Protein AF-A0A197JWT9-F1 (afdb_monomer_lite)

Structure (mmCIF, N/CA/C/O backbone):
data_AF-A0A197JWT9-F1
#
_entry.id   AF-A0A197JWT9-F1
#
loop_
_atom_site.group_PDB
_atom_site.id
_atom_site.type_symbol
_atom_site.label_atom_id
_atom_site.label_alt_id
_atom_site.label_comp_id
_atom_site.label_asym_id
_atom_site.label_entity_id
_atom_site.label_seq_id
_atom_site.pdbx_PDB_ins_code
_atom_site.Cartn_x
_atom_site.Cartn_y
_atom_site.Cartn_z
_atom_site.occupancy
_atom_site.B_iso_or_equiv
_atom_site.auth_seq_id
_atom_site.auth_comp_id
_atom_site.auth_asym_id
_atom_site.auth_atom_id
_atom_site.pdbx_PDB_model_num
ATOM 1 N N . MET A 1 1 ? 26.693 13.931 -24.383 1.00 35.28 1 MET A N 1
ATOM 2 C CA . MET A 1 1 ? 26.874 14.893 -23.278 1.00 35.28 1 MET A CA 1
ATOM 3 C C . MET A 1 1 ? 26.528 14.165 -21.995 1.00 35.28 1 MET A C 1
ATOM 5 O O . MET A 1 1 ? 25.352 13.999 -21.709 1.00 35.28 1 MET A O 1
ATOM 9 N N . GLN A 1 2 ? 27.536 13.617 -21.317 1.00 29.80 2 GLN A N 1
ATOM 10 C CA . GLN A 1 2 ? 27.401 13.097 -19.956 1.00 29.80 2 GLN A CA 1
ATOM 11 C C . GLN A 1 2 ? 27.517 14.303 -19.029 1.00 29.80 2 GLN A C 1
ATOM 13 O O . GLN A 1 2 ? 28.505 15.029 -19.095 1.00 29.80 2 GLN A O 1
ATOM 18 N N . GLN A 1 3 ? 26.463 14.574 -18.270 1.00 35.25 3 GLN A N 1
ATOM 19 C CA . GLN A 1 3 ? 26.465 15.614 -17.254 1.00 35.25 3 GLN A CA 1
ATOM 20 C C . GLN A 1 3 ? 26.766 14.901 -15.935 1.00 35.25 3 GLN A C 1
ATOM 22 O O . GLN A 1 3 ? 25.920 14.171 -15.421 1.00 35.25 3 GLN A O 1
ATOM 27 N N . GLU A 1 4 ? 28.007 15.020 -15.465 1.00 34.41 4 GLU A N 1
ATOM 28 C CA . GLU A 1 4 ? 28.396 14.594 -14.122 1.00 34.41 4 GLU A CA 1
ATOM 29 C C . GLU A 1 4 ? 27.650 15.475 -13.118 1.00 34.41 4 GLU A C 1
ATOM 31 O O . GLU A 1 4 ? 27.788 16.698 -13.117 1.00 34.41 4 GLU A O 1
ATOM 36 N N . TYR A 1 5 ? 26.796 14.850 -12.312 1.00 36.16 5 TYR A N 1
ATOM 37 C CA . TYR A 1 5 ? 26.178 15.500 -11.168 1.00 36.16 5 TYR A CA 1
ATOM 38 C C . TYR A 1 5 ? 27.140 15.385 -9.989 1.00 36.16 5 TYR A C 1
ATOM 40 O O . TYR A 1 5 ? 27.270 14.317 -9.392 1.00 36.16 5 TYR A O 1
ATOM 48 N N . ASP A 1 6 ? 27.798 16.496 -9.668 1.00 37.72 6 ASP A N 1
ATOM 49 C CA . ASP A 1 6 ? 28.487 16.688 -8.395 1.00 37.72 6 ASP A CA 1
ATOM 50 C C . ASP A 1 6 ? 27.436 16.669 -7.276 1.00 37.72 6 ASP A C 1
ATOM 52 O O . ASP A 1 6 ? 26.589 17.562 -7.169 1.00 37.72 6 ASP A O 1
ATOM 56 N N . VAL A 1 7 ? 27.437 15.604 -6.472 1.00 47.28 7 VAL A N 1
ATOM 57 C CA . VAL A 1 7 ? 26.584 15.506 -5.285 1.00 47.28 7 VAL A CA 1
ATOM 58 C C . VAL A 1 7 ? 27.309 16.216 -4.153 1.00 47.28 7 VAL A C 1
ATOM 60 O O . VAL A 1 7 ? 28.179 15.653 -3.494 1.00 47.28 7 VAL A O 1
ATOM 63 N N . ASP A 1 8 ? 26.944 17.478 -3.963 1.00 49.94 8 ASP A N 1
ATOM 64 C CA . ASP A 1 8 ? 27.454 18.343 -2.908 1.00 49.94 8 ASP A CA 1
ATOM 65 C C . ASP A 1 8 ? 27.223 17.684 -1.531 1.00 49.94 8 ASP A C 1
ATOM 67 O O . ASP A 1 8 ? 26.088 17.490 -1.084 1.00 49.94 8 ASP A O 1
ATOM 71 N N . ALA A 1 9 ? 28.310 17.295 -0.857 1.00 51.47 9 ALA A N 1
ATOM 72 C CA . ALA A 1 9 ? 28.316 16.639 0.455 1.00 51.47 9 ALA A CA 1
ATOM 73 C C . ALA A 1 9 ? 28.081 17.650 1.600 1.00 51.47 9 ALA A C 1
ATOM 75 O O . ALA A 1 9 ? 28.793 17.674 2.607 1.00 51.47 9 ALA A O 1
ATOM 76 N N . GLY A 1 10 ? 27.086 18.522 1.434 1.00 45.09 10 GLY A N 1
ATOM 77 C CA . GLY A 1 10 ? 26.724 19.578 2.371 1.00 45.09 10 GLY A CA 1
ATOM 78 C C . GLY A 1 10 ? 25.627 19.136 3.336 1.00 45.09 10 GLY A C 1
ATOM 79 O O . GLY A 1 10 ? 24.470 19.015 2.954 1.00 45.09 10 GLY A O 1
ATOM 80 N N . SER A 1 11 ? 26.003 18.927 4.601 1.00 42.09 11 SER A N 1
ATOM 81 C CA . SER A 1 11 ? 25.130 18.720 5.770 1.00 42.09 11 SER A CA 1
ATOM 82 C C . SER A 1 11 ? 24.010 17.686 5.591 1.00 42.09 11 SER A C 1
ATOM 84 O O . SER A 1 11 ? 22.900 18.006 5.171 1.00 42.09 11 SER A O 1
ATOM 86 N N . ALA A 1 12 ? 24.265 16.449 6.022 1.00 40.69 12 ALA A N 1
ATOM 87 C CA . ALA A 1 12 ? 23.212 15.470 6.264 1.00 40.69 12 ALA A CA 1
ATOM 88 C C . ALA A 1 12 ? 22.315 15.943 7.425 1.00 40.69 12 ALA A C 1
ATOM 90 O O . ALA A 1 12 ? 22.471 15.540 8.579 1.00 40.69 12 ALA A O 1
ATOM 91 N N . THR A 1 13 ? 21.360 16.818 7.125 1.00 42.62 13 THR A N 1
ATOM 92 C CA . THR A 1 13 ? 20.124 16.925 7.888 1.00 42.62 13 THR A CA 1
ATOM 93 C C . THR A 1 13 ? 19.501 15.538 7.810 1.00 42.62 13 THR A C 1
ATOM 95 O O . THR A 1 13 ? 19.107 15.099 6.732 1.00 42.62 13 THR A O 1
ATOM 98 N N . TYR A 1 14 ? 19.478 14.807 8.925 1.00 38.97 14 TYR A N 1
ATOM 99 C CA . TYR A 1 14 ? 18.791 13.521 9.040 1.00 38.97 14 TYR A CA 1
ATOM 100 C C . TYR A 1 14 ? 17.275 13.739 8.890 1.00 38.97 14 TYR A C 1
ATOM 102 O O . TYR A 1 14 ? 16.517 13.701 9.854 1.00 38.97 14 TYR A O 1
ATOM 110 N N . GLY A 1 15 ? 16.833 14.020 7.668 1.00 40.44 15 GLY A N 1
ATOM 111 C CA . GLY A 1 15 ? 15.458 13.876 7.233 1.00 40.44 15 GLY A CA 1
ATOM 112 C C . GLY A 1 15 ? 15.283 12.455 6.721 1.00 40.44 15 GLY A C 1
ATOM 113 O O . GLY A 1 15 ? 16.135 11.944 5.992 1.00 40.44 15 GLY A O 1
ATOM 114 N N . ARG A 1 16 ? 14.188 11.789 7.097 1.00 46.31 16 ARG A N 1
ATOM 115 C CA . ARG A 1 16 ? 13.770 10.585 6.373 1.00 46.31 16 ARG A CA 1
ATOM 116 C C . ARG A 1 16 ? 13.574 11.001 4.915 1.00 46.31 16 ARG A C 1
ATOM 118 O O . ARG A 1 16 ? 12.695 11.814 4.642 1.00 46.31 16 ARG A O 1
ATOM 125 N N . LYS A 1 17 ? 14.378 10.470 3.994 1.00 53.81 17 LYS A N 1
ATOM 126 C CA . LYS A 1 17 ? 14.085 10.554 2.562 1.00 53.81 17 LYS A CA 1
ATOM 127 C C . LYS A 1 17 ? 12.929 9.588 2.294 1.00 53.81 17 LYS A C 1
ATOM 129 O O . LYS A 1 17 ? 13.148 8.437 1.950 1.00 53.81 17 LYS A O 1
ATOM 134 N N . LEU A 1 18 ? 11.718 10.029 2.631 1.00 53.91 18 LEU A N 1
ATOM 135 C CA . LEU A 1 18 ? 10.483 9.361 2.248 1.00 53.91 18 LEU A CA 1
ATOM 136 C C . LEU A 1 18 ? 10.147 9.834 0.845 1.00 53.91 18 LEU A C 1
ATOM 138 O O . LEU A 1 18 ? 10.063 11.031 0.579 1.00 53.91 18 LEU A O 1
ATOM 142 N N . ASP A 1 19 ? 10.004 8.867 -0.035 1.00 58.84 19 ASP A N 1
ATOM 143 C CA . ASP A 1 19 ? 9.893 9.055 -1.470 1.00 58.84 19 ASP A CA 1
ATOM 144 C C . ASP A 1 19 ? 8.428 9.233 -1.893 1.00 58.84 19 ASP A C 1
ATOM 146 O O . ASP A 1 19 ? 8.101 10.118 -2.685 1.00 58.84 19 ASP A O 1
ATOM 150 N N . LEU A 1 20 ? 7.519 8.468 -1.284 1.00 54.38 20 LEU A N 1
ATOM 151 C CA . LEU A 1 20 ? 6.083 8.713 -1.318 1.00 54.38 20 LEU A CA 1
ATOM 152 C C . LEU A 1 20 ? 5.495 8.481 0.076 1.00 54.38 20 LEU A C 1
ATOM 154 O O . LEU A 1 20 ? 5.608 7.390 0.638 1.00 54.38 20 LEU A O 1
ATOM 158 N N . GLN A 1 21 ? 4.829 9.503 0.607 1.00 64.25 21 GLN A N 1
ATOM 159 C CA . GLN A 1 21 ? 4.096 9.420 1.862 1.00 64.25 21 GLN A CA 1
ATOM 160 C C . GLN A 1 21 ? 2.631 9.764 1.597 1.00 64.25 21 GLN A C 1
ATOM 162 O O . GLN A 1 21 ? 2.321 10.893 1.215 1.00 64.25 21 GLN A O 1
ATOM 167 N N . CYS A 1 22 ? 1.724 8.807 1.797 1.00 58.41 22 CYS A N 1
ATOM 168 C CA . CYS A 1 22 ? 0.296 9.121 1.837 1.00 58.41 22 CYS A CA 1
ATOM 169 C C . CYS A 1 22 ? -0.089 9.396 3.282 1.00 58.41 22 CYS A C 1
ATOM 171 O O . CYS A 1 22 ? 0.195 8.578 4.160 1.00 58.41 22 CYS A O 1
ATOM 173 N N . ARG A 1 23 ? -0.731 10.540 3.514 1.00 65.44 23 ARG A N 1
ATOM 174 C CA . ARG A 1 23 ? -1.292 10.891 4.814 1.00 65.44 23 ARG A CA 1
ATOM 175 C C . ARG A 1 23 ? -2.795 11.108 4.704 1.00 65.44 23 ARG A C 1
ATOM 177 O O . ARG A 1 23 ? -3.239 11.713 3.729 1.00 65.44 23 ARG A O 1
ATOM 184 N N . ALA A 1 24 ? -3.539 10.633 5.693 1.00 60.19 24 ALA A N 1
ATOM 185 C CA . ALA A 1 24 ? -4.900 11.071 5.972 1.00 60.19 24 ALA A CA 1
ATOM 186 C C . ALA A 1 24 ? -4.843 11.954 7.217 1.00 60.19 24 ALA A C 1
ATOM 188 O O . ALA A 1 24 ? -4.557 11.456 8.300 1.00 60.19 24 ALA A O 1
ATOM 189 N N . GLU A 1 25 ? -5.018 13.263 7.033 1.00 70.75 25 GLU A N 1
ATOM 190 C CA . GLU A 1 25 ? -4.811 14.272 8.079 1.00 70.75 25 GLU A CA 1
ATOM 191 C C . GLU A 1 25 ? -3.434 14.136 8.765 1.00 70.75 25 GLU A C 1
ATOM 193 O O . GLU A 1 25 ? -2.404 14.445 8.154 1.00 70.75 25 GLU A O 1
ATOM 198 N N . GLU A 1 26 ? -3.398 13.657 10.011 1.00 67.81 26 GLU A N 1
ATOM 199 C CA . GLU A 1 26 ? -2.176 13.438 10.795 1.00 67.81 26 GLU A CA 1
ATOM 200 C C . GLU A 1 26 ? -1.606 12.010 10.668 1.00 67.81 26 GLU A C 1
ATOM 202 O O . GLU A 1 26 ? -0.481 11.751 11.104 1.00 67.81 26 GLU A O 1
ATOM 207 N N . HIS A 1 27 ? -2.328 11.094 10.016 1.00 61.72 27 HIS A N 1
ATOM 208 C CA . HIS A 1 27 ? -1.998 9.669 9.960 1.00 61.72 27 HIS A CA 1
ATOM 209 C C . HIS A 1 27 ? -1.199 9.308 8.720 1.00 61.72 27 HIS A C 1
ATOM 211 O O . HIS A 1 27 ? -1.630 9.542 7.595 1.00 61.72 27 HIS A O 1
ATOM 217 N N . GLU A 1 28 ? -0.040 8.681 8.904 1.00 63.75 28 GLU A N 1
ATOM 218 C CA . GLU A 1 28 ? 0.728 8.090 7.807 1.00 63.75 28 GLU A CA 1
ATOM 219 C C . GLU A 1 28 ? 0.113 6.741 7.410 1.00 63.75 28 GLU A C 1
ATOM 221 O O . GLU A 1 28 ? 0.022 5.835 8.234 1.00 63.75 28 GLU A O 1
ATOM 226 N N . LEU A 1 29 ? -0.315 6.619 6.149 1.00 66.06 29 LEU A N 1
ATOM 227 C CA . LEU A 1 29 ? -1.005 5.437 5.610 1.00 66.06 29 LEU A CA 1
ATOM 228 C C . LEU A 1 29 ? -0.167 4.638 4.613 1.00 66.06 29 LEU A C 1
ATOM 230 O O . LEU A 1 29 ? -0.512 3.513 4.261 1.00 66.06 29 LEU A O 1
ATOM 234 N N . ASN A 1 30 ? 0.903 5.234 4.099 1.00 71.56 30 ASN A N 1
ATOM 235 C CA . ASN A 1 30 ? 1.755 4.606 3.107 1.00 71.56 30 ASN A CA 1
ATOM 236 C C . ASN A 1 30 ? 3.171 5.143 3.229 1.00 71.56 30 ASN A C 1
ATOM 238 O O . ASN A 1 30 ? 3.376 6.356 3.299 1.00 71.56 30 ASN A O 1
ATOM 242 N N . ASN A 1 31 ? 4.116 4.217 3.164 1.00 71.19 31 ASN A N 1
ATOM 243 C CA . ASN A 1 31 ? 5.516 4.492 2.947 1.00 71.19 31 ASN A CA 1
ATOM 244 C C . ASN A 1 31 ? 5.955 3.722 1.694 1.00 71.19 31 ASN A C 1
ATOM 246 O O . ASN A 1 31 ? 6.099 2.496 1.741 1.00 71.19 31 ASN A O 1
ATOM 250 N N . SER A 1 32 ? 6.131 4.436 0.579 1.00 69.75 32 SER A N 1
ATOM 251 C CA . SER A 1 32 ? 6.799 3.888 -0.603 1.00 69.75 32 SER A CA 1
ATOM 252 C C . SER A 1 32 ? 8.187 4.511 -0.727 1.00 69.75 32 SER A C 1
ATOM 254 O O . SER A 1 32 ? 8.333 5.733 -0.671 1.00 69.75 32 SER A O 1
ATOM 256 N N . GLU A 1 33 ? 9.199 3.665 -0.909 1.00 68.94 33 GLU A N 1
ATOM 257 C CA . GLU A 1 33 ? 10.594 4.067 -1.114 1.00 68.94 33 GLU A CA 1
ATOM 258 C C . GLU A 1 33 ? 11.004 3.762 -2.565 1.00 68.94 33 GLU A C 1
ATOM 260 O O . GLU A 1 33 ? 10.723 2.666 -3.054 1.00 68.94 33 GLU A O 1
ATOM 265 N N . PHE A 1 34 ? 11.626 4.720 -3.260 1.00 73.31 34 PHE A N 1
ATOM 266 C CA . PHE A 1 34 ? 12.155 4.583 -4.618 1.00 73.31 34 PHE A CA 1
ATOM 267 C C . PHE A 1 34 ? 13.634 4.205 -4.546 1.00 73.31 34 PHE A C 1
ATOM 269 O O . PHE A 1 34 ? 14.480 4.950 -4.050 1.00 73.31 34 PHE A O 1
ATOM 276 N N . LYS A 1 35 ? 13.975 3.048 -5.108 1.00 72.50 35 LYS A N 1
ATOM 277 C CA . LYS A 1 35 ? 15.368 2.592 -5.175 1.00 72.50 35 LYS A CA 1
ATOM 278 C C . LYS A 1 35 ? 15.992 2.931 -6.523 1.00 72.50 35 LYS A C 1
ATOM 280 O O . LYS A 1 35 ? 15.325 2.889 -7.558 1.00 72.50 35 LYS A O 1
ATOM 285 N N . VAL A 1 36 ? 17.283 3.263 -6.484 1.00 76.69 36 VAL A N 1
ATOM 286 C CA . VAL A 1 36 ? 18.109 3.466 -7.680 1.00 76.69 36 VAL A CA 1
ATOM 287 C C . VAL A 1 36 ? 18.258 2.131 -8.408 1.00 76.69 36 VAL A C 1
ATOM 289 O O . VAL A 1 36 ? 18.386 1.083 -7.769 1.00 76.69 36 VAL A O 1
ATOM 292 N N . ASP A 1 37 ? 18.253 2.171 -9.738 1.00 75.12 37 ASP A N 1
ATOM 293 C CA . ASP A 1 37 ? 18.516 0.989 -10.554 1.00 75.12 37 ASP A CA 1
ATOM 294 C C . ASP A 1 37 ? 19.887 0.380 -10.214 1.00 75.12 37 ASP A C 1
ATOM 296 O O . ASP A 1 37 ? 20.888 1.086 -10.096 1.00 75.12 37 ASP A O 1
ATOM 300 N N . GLY A 1 38 ? 19.927 -0.947 -10.056 1.00 78.44 38 GLY A N 1
ATOM 301 C CA . GLY A 1 38 ? 21.155 -1.689 -9.746 1.00 78.44 38 GLY A CA 1
ATOM 302 C C . GLY A 1 38 ? 21.466 -1.873 -8.255 1.00 78.44 38 GLY A C 1
ATOM 303 O O . GLY A 1 38 ? 22.568 -2.309 -7.928 1.00 78.44 38 GLY A O 1
ATOM 304 N N . ALA A 1 39 ? 20.528 -1.574 -7.348 1.00 81.81 39 ALA A N 1
ATOM 305 C CA . ALA A 1 39 ? 20.667 -1.929 -5.932 1.00 81.81 39 ALA A CA 1
ATOM 306 C C . ALA A 1 39 ? 20.930 -3.438 -5.752 1.00 81.81 39 ALA A C 1
ATOM 308 O O . ALA A 1 39 ? 20.324 -4.270 -6.432 1.00 81.81 39 ALA A O 1
ATOM 309 N N . SER A 1 40 ? 21.817 -3.798 -4.820 1.00 85.62 40 SER A N 1
ATOM 310 C CA . SER A 1 40 ? 22.124 -5.207 -4.558 1.00 85.62 40 SER A CA 1
ATOM 311 C C . SER A 1 40 ? 20.934 -5.928 -3.918 1.00 85.62 40 SER A C 1
ATOM 313 O O . SER A 1 40 ? 20.137 -5.320 -3.200 1.00 85.62 40 SER A O 1
ATOM 315 N N . GLU A 1 41 ? 20.828 -7.246 -4.112 1.00 85.19 41 GLU A N 1
ATOM 316 C CA . GLU A 1 41 ? 19.756 -8.054 -3.504 1.00 85.19 41 GLU A CA 1
ATOM 317 C C . GLU A 1 41 ? 19.700 -7.889 -1.979 1.00 85.19 41 GLU A C 1
ATOM 319 O O . GLU A 1 41 ? 18.623 -7.773 -1.397 1.00 85.19 41 GLU A O 1
ATOM 324 N N . GLN A 1 42 ? 20.862 -7.768 -1.330 1.00 87.94 42 GLN A N 1
ATOM 325 C CA . GLN A 1 42 ? 20.951 -7.520 0.107 1.00 87.94 42 GLN A CA 1
ATOM 326 C C . GLN A 1 42 ? 20.358 -6.156 0.501 1.00 87.94 42 GLN A C 1
ATOM 328 O O . GLN A 1 42 ? 19.662 -6.053 1.511 1.00 87.94 42 GLN A O 1
ATOM 333 N N . GLN A 1 43 ? 20.602 -5.101 -0.285 1.00 84.25 43 GLN A N 1
ATOM 334 C CA . GLN A 1 43 ? 19.999 -3.784 -0.049 1.00 84.25 43 GLN A CA 1
ATOM 335 C C . GLN A 1 43 ? 18.480 -3.832 -0.238 1.00 84.25 43 GLN A C 1
ATOM 337 O O . GLN A 1 43 ? 17.734 -3.282 0.579 1.00 84.25 43 GLN A O 1
ATOM 342 N N . VAL A 1 44 ? 18.023 -4.532 -1.280 1.00 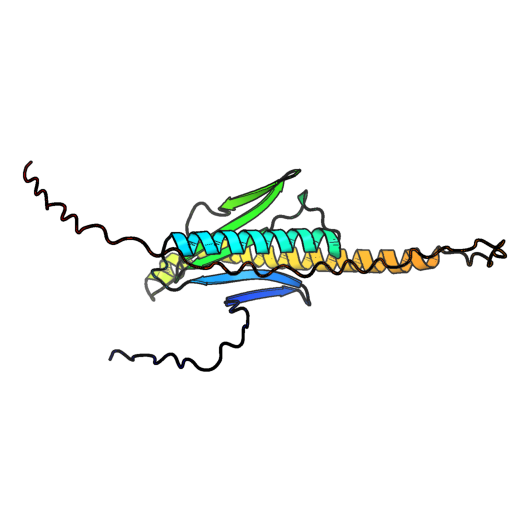81.69 44 VAL A N 1
ATOM 343 C CA . VAL A 1 44 ? 16.602 -4.761 -1.551 1.00 81.69 44 VAL A CA 1
ATOM 344 C C . VAL A 1 44 ? 15.938 -5.488 -0.381 1.00 81.69 44 VAL A C 1
ATOM 346 O O . VAL A 1 44 ? 14.901 -5.028 0.100 1.00 81.69 44 VAL A O 1
ATOM 349 N N . GLU A 1 45 ? 16.555 -6.552 0.134 1.00 84.69 45 GLU A N 1
ATOM 350 C CA . GLU A 1 45 ? 16.037 -7.336 1.256 1.00 84.69 45 GLU A CA 1
ATOM 351 C C . GLU A 1 45 ? 15.999 -6.535 2.566 1.00 84.69 45 GLU A C 1
ATOM 353 O O . GLU A 1 45 ? 14.987 -6.535 3.275 1.00 84.69 45 GLU A O 1
ATOM 358 N N . VAL A 1 46 ? 17.076 -5.810 2.894 1.00 85.44 46 VAL A N 1
ATOM 359 C CA . VAL A 1 46 ? 17.120 -4.932 4.076 1.00 85.44 46 VAL A CA 1
ATOM 360 C C . VAL A 1 46 ? 15.981 -3.922 4.026 1.00 85.44 46 VAL A C 1
ATOM 362 O O . VAL A 1 46 ? 15.320 -3.679 5.041 1.00 85.44 46 VAL A O 1
ATOM 365 N N . GLN A 1 47 ? 15.734 -3.350 2.851 1.00 80.88 47 GLN A N 1
ATOM 366 C CA . GLN A 1 47 ? 14.680 -2.370 2.673 1.00 80.88 47 GLN A CA 1
ATOM 367 C C . GLN A 1 47 ? 13.287 -2.998 2.737 1.00 80.88 47 GLN A C 1
ATOM 369 O O . GLN A 1 47 ? 12.416 -2.464 3.417 1.00 80.88 47 GLN A O 1
ATOM 374 N N . TYR A 1 48 ? 13.090 -4.172 2.140 1.00 83.44 48 TYR A N 1
ATOM 375 C CA . TYR A 1 48 ? 11.846 -4.926 2.281 1.00 83.44 48 TYR A CA 1
ATOM 376 C C . TYR A 1 48 ? 11.508 -5.173 3.761 1.00 83.44 48 TYR A C 1
ATOM 378 O O . TYR A 1 48 ? 10.413 -4.849 4.220 1.00 83.44 48 TYR A O 1
ATOM 386 N N . ARG A 1 49 ? 12.484 -5.618 4.567 1.00 86.50 49 ARG A N 1
ATOM 387 C CA . ARG A 1 49 ? 12.309 -5.804 6.020 1.00 86.50 49 ARG A CA 1
ATOM 388 C C . ARG A 1 49 ? 12.030 -4.499 6.773 1.00 86.50 49 ARG A C 1
ATOM 390 O O . ARG A 1 49 ? 11.409 -4.529 7.836 1.00 86.50 49 ARG A O 1
ATOM 397 N N . LYS A 1 50 ? 12.518 -3.349 6.298 1.00 85.25 50 LYS A N 1
ATOM 398 C CA . LYS A 1 50 ? 12.147 -2.041 6.870 1.00 85.25 50 LYS A CA 1
ATOM 399 C C . LYS A 1 50 ? 10.698 -1.703 6.536 1.00 85.25 50 LYS A C 1
ATOM 401 O O . LYS A 1 50 ? 9.952 -1.396 7.460 1.00 85.25 50 LYS A O 1
ATOM 406 N N . ASN A 1 51 ? 10.293 -1.839 5.275 1.00 83.31 51 ASN A N 1
ATOM 407 C CA . ASN A 1 51 ? 8.923 -1.571 4.844 1.00 83.31 51 ASN A CA 1
ATOM 408 C C . ASN A 1 51 ? 7.932 -2.460 5.605 1.00 83.31 51 ASN A C 1
ATOM 410 O O . ASN A 1 51 ? 6.922 -1.962 6.091 1.00 83.31 51 ASN A O 1
ATOM 414 N N . LEU A 1 52 ? 8.245 -3.745 5.809 1.00 86.31 52 LEU A N 1
ATOM 415 C CA . LEU A 1 52 ? 7.423 -4.628 6.642 1.00 86.31 52 LEU A CA 1
ATOM 416 C C . LEU A 1 52 ? 7.259 -4.106 8.070 1.00 86.31 52 LEU A C 1
ATOM 418 O O . LEU A 1 52 ? 6.139 -4.029 8.562 1.00 86.31 52 LEU A O 1
ATOM 422 N N . ARG A 1 53 ? 8.354 -3.702 8.724 1.00 89.12 53 ARG A N 1
ATOM 423 C CA . ARG A 1 53 ? 8.303 -3.164 10.093 1.00 89.12 53 ARG A CA 1
ATOM 424 C C . ARG A 1 53 ? 7.496 -1.872 10.184 1.00 89.12 53 ARG A C 1
ATOM 426 O O . ARG A 1 53 ? 6.763 -1.691 11.150 1.00 89.12 53 ARG A O 1
ATOM 433 N N . VAL A 1 54 ? 7.613 -0.989 9.193 1.00 87.00 54 VAL A N 1
ATOM 434 C CA . VAL A 1 54 ? 6.828 0.254 9.141 1.00 87.00 54 VAL A CA 1
ATOM 435 C C . VAL A 1 54 ? 5.344 -0.059 8.958 1.00 87.00 54 VAL A C 1
ATOM 437 O O . VAL A 1 54 ? 4.531 0.439 9.726 1.00 87.00 54 VAL A O 1
ATOM 440 N N . ASN A 1 55 ? 4.989 -0.935 8.015 1.00 87.69 55 ASN A N 1
ATOM 441 C CA . ASN A 1 55 ? 3.596 -1.336 7.799 1.00 87.69 55 ASN A CA 1
ATOM 442 C C . ASN A 1 55 ? 2.992 -2.033 9.027 1.00 87.69 55 ASN A C 1
ATOM 444 O O . ASN A 1 55 ? 1.860 -1.742 9.399 1.00 87.69 55 ASN A O 1
ATOM 448 N N . GLN A 1 56 ? 3.761 -2.881 9.718 1.00 90.69 56 GLN A N 1
ATOM 449 C CA . GLN A 1 56 ? 3.345 -3.472 10.995 1.00 90.69 56 GLN A CA 1
ATOM 450 C C . GLN A 1 56 ? 3.094 -2.400 12.061 1.00 90.69 56 GLN A C 1
ATOM 452 O O . GLN A 1 56 ? 2.077 -2.448 12.748 1.00 90.69 56 GLN A O 1
ATOM 457 N N . ALA A 1 57 ? 3.988 -1.414 12.182 1.00 89.94 57 ALA A N 1
ATOM 458 C CA . ALA A 1 57 ? 3.810 -0.307 13.117 1.00 89.94 57 ALA A CA 1
ATOM 459 C C . ALA A 1 57 ? 2.564 0.534 12.788 1.00 89.94 57 ALA A C 1
ATOM 461 O O . ALA A 1 57 ? 1.846 0.914 13.708 1.00 89.94 57 ALA A O 1
ATOM 462 N N . MET A 1 58 ? 2.264 0.763 11.503 1.00 88.12 58 MET A N 1
ATOM 463 C CA . MET A 1 58 ? 1.028 1.432 11.077 1.00 88.12 58 MET A CA 1
ATOM 464 C C . MET A 1 58 ? -0.214 0.621 11.470 1.00 88.12 58 MET A C 1
ATOM 466 O O . MET A 1 58 ? -1.139 1.179 12.050 1.00 88.12 58 MET A O 1
ATOM 470 N N . MET A 1 59 ? -0.227 -0.700 11.248 1.00 91.50 59 MET A N 1
ATOM 471 C CA . MET A 1 59 ? -1.349 -1.550 11.676 1.00 91.50 59 MET A CA 1
ATOM 472 C C . MET A 1 59 ? -1.579 -1.500 13.190 1.00 91.50 59 MET A C 1
ATOM 474 O O . MET A 1 59 ? -2.717 -1.389 13.644 1.00 91.50 59 MET A O 1
ATOM 478 N N . LEU A 1 60 ? -0.502 -1.568 13.978 1.00 92.62 60 LEU A N 1
ATOM 479 C CA . LEU A 1 60 ? -0.582 -1.471 15.436 1.00 92.62 60 LEU A CA 1
ATOM 480 C C . LEU A 1 60 ? -1.079 -0.095 15.885 1.00 92.62 60 LEU A C 1
ATOM 482 O O . LEU A 1 60 ? -1.926 -0.024 16.768 1.00 92.62 60 LEU A O 1
ATOM 486 N N . TYR A 1 61 ? -0.625 0.978 15.239 1.00 90.00 61 TYR A N 1
ATOM 487 C CA . TYR A 1 61 ? -1.113 2.328 15.502 1.00 90.00 61 TYR A CA 1
ATOM 488 C C . TYR A 1 61 ? -2.622 2.449 15.239 1.00 90.00 61 TYR A C 1
ATOM 490 O O . TYR A 1 61 ? -3.357 2.913 16.108 1.00 90.00 61 TYR A O 1
ATOM 498 N N . LEU A 1 62 ? -3.102 1.967 14.087 1.00 89.56 62 LEU A N 1
ATOM 499 C CA . LEU A 1 62 ? -4.529 1.986 13.745 1.00 89.56 62 LEU A CA 1
ATOM 500 C C . LEU A 1 62 ? -5.368 1.169 14.737 1.00 89.56 62 LEU A C 1
ATOM 502 O O . LEU A 1 62 ? -6.485 1.548 15.082 1.00 89.56 62 LEU A O 1
ATOM 506 N N . LYS A 1 63 ? -4.821 0.073 15.263 1.00 92.69 63 LYS A N 1
ATOM 507 C CA . LYS A 1 63 ? -5.472 -0.674 16.339 1.00 92.69 63 LYS A CA 1
ATOM 508 C C . LYS A 1 63 ? -5.532 0.122 17.640 1.00 92.69 63 LYS A C 1
ATOM 510 O O . LYS A 1 63 ? -6.588 0.219 18.253 1.00 92.69 63 LYS A O 1
ATOM 515 N N . GLU A 1 64 ? -4.393 0.634 18.092 1.00 91.50 64 GLU A N 1
ATOM 516 C CA . GLU A 1 64 ? -4.245 1.210 19.430 1.00 91.50 64 GLU A CA 1
ATOM 517 C C . GLU A 1 64 ? -4.868 2.600 19.557 1.00 91.50 64 GLU A C 1
ATOM 519 O O . GLU A 1 64 ? -5.442 2.906 20.599 1.00 91.50 64 GLU A O 1
ATOM 524 N N . GLN A 1 65 ? -4.750 3.432 18.522 1.00 88.31 65 GLN A N 1
ATOM 525 C CA . GLN A 1 65 ? -5.205 4.823 18.552 1.00 88.31 65 GLN A CA 1
ATOM 526 C C . GLN A 1 65 ? -6.593 4.993 17.934 1.00 88.31 65 GLN A C 1
ATOM 528 O O . GLN A 1 65 ? -7.406 5.741 18.469 1.00 88.31 65 GLN A O 1
ATOM 533 N N . ILE A 1 66 ? -6.880 4.271 16.847 1.00 89.31 66 ILE A N 1
ATOM 534 C CA . ILE A 1 66 ? -8.144 4.405 16.101 1.00 89.31 66 ILE A CA 1
ATOM 535 C C . ILE A 1 66 ? -9.167 3.332 16.512 1.00 89.31 66 ILE A C 1
ATOM 537 O O . ILE A 1 66 ? -10.348 3.449 16.209 1.00 89.31 66 ILE A O 1
ATOM 541 N N . GLY A 1 67 ? -8.747 2.278 17.221 1.00 90.50 67 GLY A N 1
ATOM 542 C CA . GLY A 1 67 ? -9.646 1.204 17.656 1.00 90.50 67 GLY A CA 1
ATOM 543 C C . GLY A 1 67 ? -10.012 0.209 16.550 1.00 90.50 67 GLY A C 1
ATOM 544 O O . GLY A 1 67 ? -10.976 -0.545 16.686 1.00 90.50 67 GLY A O 1
ATOM 545 N N . 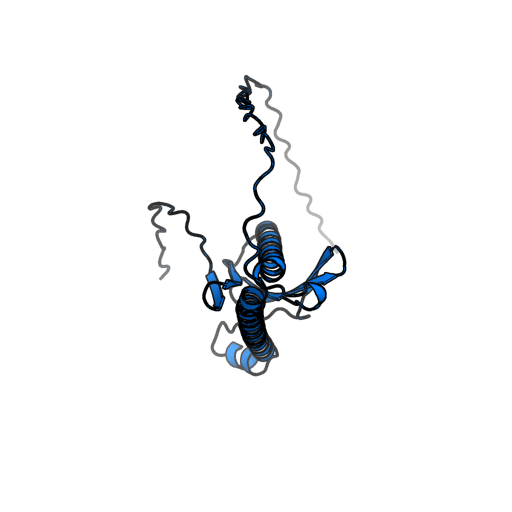MET A 1 68 ? -9.260 0.173 15.445 1.00 92.38 68 MET A N 1
ATOM 546 C CA . MET A 1 68 ? -9.522 -0.776 14.363 1.00 92.38 68 MET A CA 1
ATOM 547 C C . MET A 1 68 ? -9.140 -2.210 14.761 1.00 92.38 68 MET A C 1
ATOM 549 O O . MET A 1 68 ? -8.077 -2.461 15.330 1.00 92.38 68 MET A O 1
ATOM 553 N N . SER A 1 69 ? -9.980 -3.184 14.407 1.00 93.69 69 SER A N 1
ATOM 554 C CA . SER A 1 69 ? -9.616 -4.598 14.534 1.00 93.69 69 SER A CA 1
ATOM 555 C C . SER A 1 69 ? -8.480 -4.937 13.570 1.00 93.69 69 SER A C 1
ATOM 557 O O . SER A 1 69 ? -8.573 -4.652 12.376 1.00 93.69 69 SER A O 1
ATOM 559 N N . LEU A 1 70 ? -7.422 -5.581 14.075 1.00 92.81 70 LEU A N 1
ATOM 560 C CA . LEU A 1 70 ? -6.318 -6.057 13.234 1.00 92.81 70 LEU A CA 1
ATOM 561 C C . LEU A 1 70 ? -6.771 -7.126 12.233 1.00 92.81 70 LEU A C 1
ATOM 563 O O . LEU A 1 70 ? -6.203 -7.211 11.152 1.00 92.81 70 LEU A O 1
ATOM 567 N N . GLU A 1 71 ? -7.771 -7.935 12.590 1.00 93.19 71 GLU A N 1
ATOM 568 C CA . GLU A 1 71 ? -8.301 -9.010 11.735 1.00 93.19 71 GLU A CA 1
ATOM 569 C C . GLU A 1 71 ? -9.064 -8.454 10.524 1.00 93.19 71 GLU A C 1
ATOM 571 O O . GLU A 1 71 ? -9.088 -9.077 9.466 1.00 93.19 71 GLU A O 1
ATOM 576 N N . ASP A 1 72 ? -9.629 -7.251 10.661 1.00 89.25 72 ASP A N 1
ATOM 577 C CA . ASP A 1 72 ? -10.354 -6.551 9.594 1.00 89.25 72 ASP A CA 1
ATOM 578 C C . ASP A 1 72 ? -9.453 -5.590 8.798 1.00 89.25 72 ASP A C 1
ATOM 580 O O . ASP A 1 72 ? -9.920 -4.871 7.899 1.00 89.25 72 ASP A O 1
ATOM 584 N N . LEU A 1 73 ? -8.171 -5.510 9.159 1.00 90.69 73 LEU A N 1
ATOM 585 C CA . LEU A 1 73 ? -7.214 -4.589 8.573 1.00 90.69 73 LEU A CA 1
ATOM 586 C C . LEU A 1 73 ? -6.285 -5.339 7.617 1.00 90.69 73 LEU A C 1
ATOM 588 O O . LEU A 1 73 ? -5.394 -6.079 8.023 1.00 90.69 73 LEU A O 1
ATOM 592 N N . ASP A 1 74 ? -6.472 -5.073 6.331 1.00 89.31 74 ASP A N 1
ATOM 593 C CA . ASP A 1 74 ? -5.511 -5.410 5.291 1.00 89.31 74 ASP A CA 1
ATOM 594 C C . ASP A 1 74 ? -4.772 -4.124 4.915 1.00 89.31 74 ASP A C 1
ATOM 596 O O . ASP A 1 74 ? -5.416 -3.155 4.514 1.00 89.31 74 ASP A O 1
ATOM 600 N N . VAL A 1 75 ? -3.442 -4.107 5.027 1.00 90.31 75 VAL A N 1
ATOM 601 C CA . VAL A 1 75 ? -2.626 -2.976 4.560 1.00 90.31 75 VAL A CA 1
ATOM 602 C C . VAL A 1 75 ? -1.903 -3.386 3.291 1.00 90.31 75 VAL A C 1
ATOM 604 O O . VAL A 1 75 ? -1.093 -4.314 3.294 1.00 90.31 75 VAL A O 1
ATOM 607 N N . LEU A 1 76 ? -2.186 -2.687 2.195 1.00 90.94 76 LEU A N 1
ATOM 608 C CA . LEU A 1 76 ? -1.403 -2.810 0.973 1.00 90.94 76 LEU A CA 1
ATOM 609 C C . LEU A 1 76 ? -0.242 -1.821 0.988 1.00 90.94 76 LEU A C 1
ATOM 611 O O . LEU A 1 76 ? -0.415 -0.637 1.278 1.00 90.94 76 LEU A O 1
ATOM 615 N N . ALA A 1 77 ? 0.929 -2.283 0.576 1.00 88.06 77 ALA A N 1
ATOM 616 C CA . ALA A 1 77 ? 2.093 -1.432 0.423 1.00 88.06 77 ALA A CA 1
ATOM 617 C C . ALA A 1 77 ? 2.834 -1.727 -0.879 1.00 88.06 77 ALA A C 1
ATOM 619 O O . ALA A 1 77 ? 2.812 -2.840 -1.410 1.00 88.06 77 ALA A O 1
ATOM 620 N N . LEU A 1 78 ? 3.435 -0.673 -1.425 1.00 89.00 78 LEU A N 1
ATOM 621 C CA . LEU A 1 78 ? 4.045 -0.653 -2.744 1.00 89.00 78 LEU A CA 1
ATOM 622 C C . LEU A 1 78 ? 5.537 -0.349 -2.596 1.00 89.00 78 LEU A C 1
ATOM 624 O O . LEU A 1 78 ? 5.913 0.695 -2.074 1.00 89.00 78 LEU A O 1
ATOM 628 N N . ASP A 1 79 ? 6.388 -1.263 -3.057 1.00 86.38 79 ASP A N 1
ATOM 629 C CA . ASP A 1 79 ? 7.842 -1.074 -3.097 1.00 86.38 79 ASP A CA 1
ATOM 630 C C . ASP A 1 79 ? 8.271 -0.812 -4.542 1.00 86.38 79 ASP A C 1
ATOM 632 O O . ASP A 1 79 ? 7.969 -1.622 -5.424 1.00 86.38 79 ASP A O 1
ATOM 636 N N . VAL A 1 80 ? 8.948 0.311 -4.800 1.00 85.88 80 VAL A N 1
ATOM 637 C CA . VAL A 1 80 ? 9.291 0.753 -6.160 1.00 85.88 80 VAL A CA 1
ATOM 638 C C . VAL A 1 80 ? 10.809 0.766 -6.358 1.00 85.88 80 VAL A C 1
ATOM 640 O O . VAL A 1 80 ? 11.571 1.335 -5.583 1.00 85.88 80 VAL A O 1
ATOM 643 N N . HIS A 1 81 ? 11.259 0.136 -7.438 1.00 82.88 81 HIS A N 1
ATOM 644 C CA . HIS A 1 81 ? 12.659 -0.024 -7.828 1.00 82.88 81 HIS A CA 1
ATOM 645 C C . HIS A 1 81 ? 12.813 0.415 -9.280 1.00 82.88 81 HIS A C 1
ATOM 6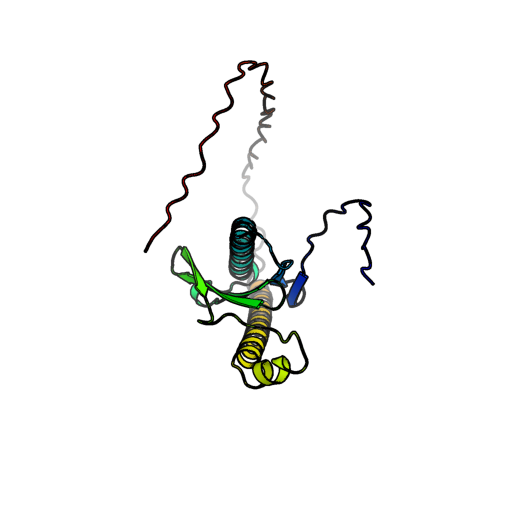47 O O . HIS A 1 81 ? 12.357 -0.285 -10.190 1.00 82.88 81 HIS A O 1
ATOM 653 N N . GLY A 1 82 ? 13.393 1.597 -9.495 1.00 85.50 82 GLY A N 1
ATOM 654 C CA . GLY A 1 82 ? 13.411 2.235 -10.808 1.00 85.50 82 GLY A CA 1
ATOM 655 C C . GLY A 1 82 ? 12.004 2.355 -11.397 1.00 85.50 82 GLY A C 1
ATOM 656 O O . GLY A 1 82 ? 11.123 2.998 -10.827 1.00 85.50 82 GLY A O 1
ATOM 657 N N . LEU A 1 83 ? 11.778 1.695 -12.534 1.00 88.88 83 LEU A N 1
ATOM 658 C CA . LEU A 1 83 ? 10.478 1.645 -13.221 1.00 88.88 83 LEU A CA 1
ATOM 659 C C . LEU A 1 83 ? 9.703 0.346 -12.969 1.00 88.88 83 LEU A C 1
ATOM 661 O O . LEU A 1 83 ? 8.759 0.027 -13.690 1.00 88.88 83 LEU A O 1
ATOM 665 N N . SER A 1 84 ? 10.088 -0.418 -11.953 1.00 90.44 84 SER A N 1
ATOM 666 C CA . SER A 1 84 ? 9.392 -1.627 -11.524 1.00 90.44 84 SER A CA 1
ATOM 667 C C . SER A 1 84 ? 8.829 -1.446 -10.122 1.00 90.44 84 SER A C 1
ATOM 669 O O . SER A 1 84 ? 9.434 -0.787 -9.289 1.00 90.44 84 SER A O 1
ATOM 671 N N . ALA A 1 85 ? 7.681 -2.042 -9.830 1.00 90.88 85 ALA A N 1
ATOM 672 C CA . ALA A 1 85 ? 7.099 -2.019 -8.500 1.00 90.88 85 ALA A CA 1
ATOM 673 C C . ALA A 1 85 ? 6.524 -3.380 -8.110 1.00 90.88 85 ALA A C 1
ATOM 675 O O . ALA A 1 85 ? 6.092 -4.172 -8.954 1.00 90.88 85 ALA A O 1
ATOM 676 N N . VAL A 1 86 ? 6.515 -3.647 -6.810 1.00 91.19 86 VAL A N 1
ATOM 677 C CA . VAL A 1 86 ? 5.952 -4.854 -6.213 1.00 91.19 86 VAL A CA 1
ATOM 678 C C . VAL A 1 86 ? 4.932 -4.431 -5.172 1.00 91.19 86 VAL A C 1
ATOM 680 O O . VAL A 1 86 ? 5.234 -3.634 -4.286 1.00 91.19 86 VAL A O 1
ATOM 683 N N . LEU A 1 87 ? 3.719 -4.962 -5.296 1.00 92.75 87 LEU A N 1
ATOM 684 C CA . LEU A 1 87 ? 2.651 -4.733 -4.337 1.00 92.75 87 LEU A CA 1
ATOM 685 C C . LEU A 1 87 ? 2.580 -5.922 -3.381 1.00 92.75 87 LEU A C 1
ATOM 687 O O . LEU A 1 87 ? 2.468 -7.070 -3.818 1.00 92.75 87 LEU A O 1
ATOM 691 N N . PHE A 1 88 ? 2.625 -5.644 -2.086 1.00 91.81 88 PHE A N 1
ATOM 692 C CA . PHE A 1 88 ? 2.507 -6.633 -1.024 1.00 91.81 88 PHE A CA 1
ATOM 693 C C . PHE A 1 88 ? 1.335 -6.288 -0.108 1.00 91.81 88 PHE A C 1
ATOM 695 O O . PHE A 1 88 ? 0.952 -5.126 0.031 1.00 91.81 88 PHE A O 1
ATOM 702 N N . ALA A 1 89 ? 0.738 -7.320 0.474 1.00 93.00 89 ALA A N 1
ATOM 703 C CA . ALA A 1 89 ? -0.333 -7.214 1.445 1.00 93.00 89 ALA A CA 1
ATOM 704 C C . ALA A 1 89 ? 0.189 -7.693 2.795 1.00 93.00 89 ALA A C 1
ATOM 706 O O . ALA A 1 89 ? 0.722 -8.799 2.895 1.00 93.00 89 ALA A O 1
ATOM 707 N N . LEU A 1 90 ? 0.010 -6.869 3.819 1.00 93.94 90 LEU A N 1
ATOM 708 C CA . LEU A 1 90 ? 0.260 -7.222 5.202 1.00 93.94 90 LEU A CA 1
ATOM 709 C C . LEU A 1 90 ? -1.080 -7.497 5.886 1.00 93.94 90 LEU A C 1
ATOM 711 O O . LEU A 1 90 ? -1.980 -6.656 5.862 1.00 93.94 90 LEU A O 1
ATOM 715 N N . LYS A 1 91 ? -1.191 -8.682 6.487 1.00 94.75 91 LYS A N 1
ATOM 716 C CA . LYS A 1 91 ? -2.378 -9.145 7.207 1.00 94.75 91 LYS A CA 1
ATOM 717 C C . LYS A 1 91 ? -2.004 -9.613 8.601 1.00 94.75 91 LYS A C 1
ATOM 719 O O . LYS A 1 91 ? -0.898 -10.114 8.816 1.00 94.75 91 LYS A O 1
ATOM 724 N N . TYR A 1 92 ? -2.941 -9.506 9.530 1.00 95.12 92 TYR A N 1
ATOM 725 C CA . TYR A 1 92 ? -2.817 -10.115 10.846 1.00 95.12 92 TYR A CA 1
ATOM 726 C C . TYR A 1 92 ? -3.634 -11.407 10.906 1.00 95.12 92 TYR A C 1
ATOM 728 O O . TYR A 1 92 ? -4.795 -11.426 10.507 1.00 95.12 92 TYR A O 1
ATOM 736 N N . ASN A 1 93 ? -3.030 -12.487 11.396 1.00 95.06 93 ASN A N 1
ATOM 737 C CA . ASN A 1 93 ? -3.704 -13.769 11.579 1.00 95.06 93 ASN A CA 1
ATOM 738 C C . ASN A 1 93 ? -3.453 -14.286 12.998 1.00 95.06 93 ASN A C 1
ATOM 740 O O . ASN A 1 93 ? -2.463 -14.975 13.239 1.00 95.06 93 ASN A O 1
ATOM 744 N N . GLY A 1 94 ? -4.346 -13.926 13.923 1.00 91.81 94 GLY A N 1
ATOM 745 C CA . GLY A 1 94 ? -4.352 -14.394 15.310 1.00 91.81 94 GLY A CA 1
ATOM 746 C C . GLY A 1 94 ? -3.230 -13.819 16.173 1.00 91.81 94 GLY A C 1
ATOM 747 O O . GLY A 1 94 ? -3.492 -13.055 17.092 1.00 91.81 94 GLY A O 1
ATOM 748 N N . ASP A 1 95 ? -1.988 -14.198 15.896 1.00 92.56 95 ASP A N 1
ATOM 749 C CA . ASP A 1 95 ? -0.793 -13.839 16.664 1.00 92.56 95 ASP A CA 1
ATOM 750 C C . ASP A 1 95 ? 0.372 -13.361 15.786 1.00 92.56 95 ASP A C 1
ATOM 752 O O . ASP A 1 95 ? 1.291 -12.704 16.282 1.00 92.56 95 ASP A O 1
ATOM 756 N N . VAL A 1 96 ? 0.319 -13.629 14.479 1.00 93.88 96 VAL A N 1
ATOM 757 C CA . VAL A 1 96 ? 1.394 -13.316 13.536 1.00 93.88 96 VAL A CA 1
ATOM 758 C C . VAL A 1 96 ? 0.961 -12.328 12.459 1.00 93.88 96 VAL A C 1
ATOM 760 O O . VAL A 1 96 ? -0.163 -12.350 11.956 1.00 93.88 96 VAL A O 1
ATOM 763 N N . PHE A 1 97 ? 1.903 -11.473 12.063 1.00 93.25 97 PHE A N 1
ATOM 764 C CA . PHE A 1 97 ? 1.786 -10.667 10.854 1.00 93.25 97 PHE A CA 1
ATOM 765 C C . PHE A 1 97 ? 2.317 -11.462 9.664 1.00 93.25 97 PHE A C 1
ATOM 767 O O . PHE A 1 97 ? 3.469 -11.900 9.665 1.00 93.25 97 PHE A O 1
ATOM 774 N N . ILE A 1 98 ? 1.485 -11.616 8.642 1.00 93.94 98 ILE A N 1
ATOM 775 C CA . ILE A 1 98 ? 1.804 -12.332 7.412 1.00 93.94 98 ILE A CA 1
ATOM 776 C C . ILE A 1 98 ? 1.898 -11.308 6.289 1.00 93.94 98 ILE A C 1
ATOM 778 O O . ILE A 1 98 ? 0.986 -10.506 6.101 1.00 93.94 98 ILE A O 1
ATOM 782 N N . SER A 1 99 ? 3.001 -11.343 5.545 1.00 92.62 99 SER A N 1
ATOM 783 C CA . SER A 1 99 ? 3.163 -10.557 4.326 1.00 92.62 99 SER A CA 1
ATOM 784 C C . SER A 1 99 ? 3.234 -11.480 3.124 1.00 92.62 99 SER A C 1
ATOM 786 O O . SER A 1 99 ? 4.022 -12.424 3.128 1.00 92.62 99 SER A O 1
ATOM 788 N N . ASP A 1 100 ? 2.458 -11.170 2.093 1.00 93.56 100 ASP A N 1
ATOM 789 C CA . ASP A 1 100 ? 2.482 -11.880 0.815 1.00 93.56 100 ASP A CA 1
ATOM 790 C C . ASP A 1 100 ? 2.399 -10.889 -0.353 1.00 93.56 100 ASP A C 1
ATOM 792 O O . ASP A 1 100 ? 2.041 -9.720 -0.185 1.00 93.56 100 ASP A O 1
ATOM 796 N N . LEU A 1 101 ? 2.735 -11.345 -1.555 1.00 93.00 101 LEU A N 1
ATOM 797 C CA . LEU A 1 101 ? 2.549 -10.574 -2.773 1.00 93.00 101 LEU A CA 1
ATOM 798 C C . LEU A 1 101 ? 1.053 -10.385 -3.040 1.00 93.00 101 LEU A C 1
ATOM 800 O O . LEU A 1 101 ? 0.312 -11.340 -3.261 1.00 93.00 101 LEU A O 1
ATOM 804 N N . ALA A 1 102 ? 0.615 -9.129 -3.104 1.00 93.69 102 ALA A N 1
ATOM 805 C CA . ALA A 1 102 ? -0.759 -8.794 -3.470 1.00 93.69 102 ALA A CA 1
ATOM 806 C C . ALA A 1 102 ? -1.035 -9.104 -4.952 1.00 93.69 102 ALA A C 1
ATOM 808 O O . ALA A 1 102 ? -2.177 -9.323 -5.356 1.00 93.69 102 ALA A O 1
ATOM 809 N N . THR A 1 103 ? 0.018 -9.136 -5.777 1.00 93.75 103 THR A N 1
ATOM 810 C CA . THR A 1 103 ? -0.065 -9.467 -7.200 1.00 93.75 103 THR A CA 1
ATOM 811 C C . THR A 1 103 ? 0.993 -10.479 -7.615 1.00 93.75 103 THR A C 1
ATOM 813 O O . THR A 1 103 ? 2.163 -10.348 -7.276 1.00 93.75 103 THR A O 1
ATOM 816 N N . LYS A 1 104 ? 0.610 -11.440 -8.468 1.00 90.38 104 LYS A N 1
ATOM 817 C CA . LYS A 1 104 ? 1.529 -12.453 -9.030 1.00 90.38 104 LYS A CA 1
ATOM 818 C C . LYS A 1 104 ? 2.593 -11.885 -9.974 1.00 90.38 104 LYS A C 1
ATOM 820 O O . LYS A 1 104 ? 3.524 -12.591 -10.348 1.00 90.38 104 LYS A O 1
ATOM 825 N N . HIS A 1 105 ? 2.418 -10.649 -10.429 1.00 87.62 105 HIS A N 1
ATOM 826 C CA . HIS A 1 105 ? 3.273 -10.029 -11.430 1.00 87.62 105 HIS A CA 1
ATOM 827 C C . HIS A 1 105 ? 3.873 -8.735 -10.899 1.00 87.62 105 HIS A C 1
ATOM 829 O O . HIS A 1 105 ? 3.207 -7.976 -10.197 1.00 87.62 105 HIS A O 1
ATOM 835 N N . MET A 1 106 ? 5.115 -8.481 -11.301 1.00 91.75 106 MET A N 1
ATOM 836 C CA . MET A 1 106 ? 5.784 -7.203 -11.105 1.00 91.75 106 MET A CA 1
ATOM 837 C C . MET A 1 106 ? 5.094 -6.126 -11.946 1.00 91.75 106 MET A C 1
ATOM 839 O O . MET A 1 106 ? 4.823 -6.313 -13.136 1.00 91.75 106 MET A O 1
ATOM 843 N N . LEU A 1 107 ? 4.816 -4.993 -11.318 1.00 94.75 107 LEU A N 1
ATOM 844 C CA . LEU A 1 107 ? 4.249 -3.812 -11.947 1.00 94.75 107 LEU A CA 1
ATOM 845 C C . LEU A 1 107 ? 5.365 -3.088 -12.697 1.00 94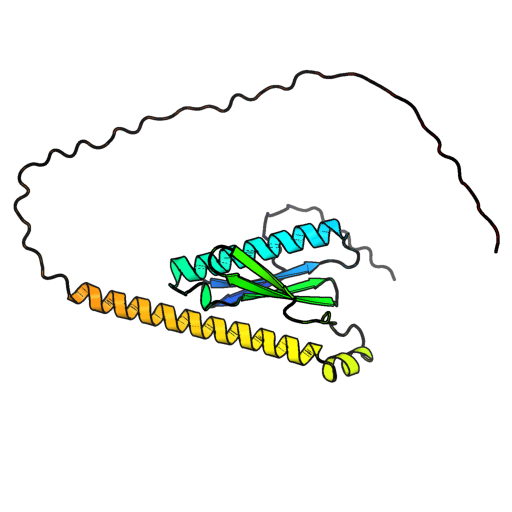.75 107 LEU A C 1
ATOM 847 O O . LEU A 1 107 ? 6.439 -2.896 -12.143 1.00 94.75 107 LEU A O 1
ATOM 851 N N . ARG A 1 108 ? 5.143 -2.708 -13.957 1.00 94.25 108 ARG A N 1
ATOM 852 C CA . ARG A 1 108 ? 6.147 -1.987 -14.754 1.00 94.25 108 ARG A CA 1
ATOM 853 C C . ARG A 1 108 ? 5.596 -0.646 -15.203 1.00 94.25 108 ARG A C 1
ATOM 855 O O . ARG A 1 108 ? 4.588 -0.601 -15.907 1.00 94.25 108 ARG A O 1
ATOM 862 N N . LEU A 1 109 ? 6.258 0.424 -14.791 1.00 93.38 109 LEU A N 1
ATOM 863 C CA . LEU A 1 109 ? 5.992 1.783 -15.233 1.00 93.38 109 LEU A CA 1
ATOM 864 C C . LEU A 1 109 ? 6.571 1.989 -16.643 1.00 93.38 109 LEU A C 1
ATOM 866 O O . LEU A 1 109 ? 7.575 1.365 -16.999 1.00 93.38 109 LEU A O 1
ATOM 870 N N . PRO A 1 110 ? 5.928 2.813 -17.485 1.00 95.38 110 PRO A N 1
ATOM 871 C CA . PRO A 1 110 ? 6.403 3.052 -18.837 1.00 95.38 110 PRO A CA 1
ATOM 872 C C . PRO A 1 110 ? 7.670 3.920 -18.828 1.00 95.38 110 PRO A C 1
ATOM 874 O O . PRO A 1 110 ? 7.707 4.984 -18.220 1.00 95.38 110 PRO A O 1
ATOM 877 N N . ASP A 1 111 ? 8.688 3.470 -19.554 1.00 94.19 111 ASP A N 1
ATOM 878 C CA . ASP A 1 111 ? 9.992 4.121 -19.755 1.00 94.19 111 ASP A CA 1
ATOM 879 C C . ASP A 1 111 ? 10.105 4.894 -21.081 1.00 94.19 111 ASP A C 1
ATOM 881 O O . ASP A 1 111 ? 11.074 5.606 -21.333 1.00 94.19 111 ASP A O 1
ATOM 885 N N . SER A 1 112 ? 9.137 4.714 -21.980 1.00 95.19 112 SER A N 1
ATOM 886 C CA . SER A 1 112 ? 9.223 5.158 -23.366 1.00 95.19 112 SER A CA 1
ATOM 887 C C . SER A 1 112 ? 7.831 5.267 -23.992 1.00 95.19 112 SER A C 1
ATOM 889 O O . SER A 1 112 ? 6.902 4.563 -23.585 1.00 95.19 112 SER A O 1
ATOM 891 N N . PRO A 1 113 ? 7.651 6.087 -25.047 1.00 94.94 113 PRO A N 1
ATOM 892 C CA . PRO A 1 113 ? 6.390 6.168 -25.794 1.00 94.94 113 PRO A CA 1
ATOM 893 C C . PRO A 1 113 ? 5.839 4.803 -26.242 1.00 94.94 113 PRO A C 1
ATOM 895 O O . PRO A 1 113 ? 4.628 4.594 -26.280 1.00 94.94 113 PRO A O 1
ATOM 898 N N . ALA A 1 114 ? 6.720 3.845 -26.546 1.00 92.94 114 ALA A N 1
ATOM 899 C CA . ALA A 1 114 ? 6.326 2.502 -26.955 1.00 92.94 114 ALA A CA 1
ATOM 900 C C . ALA A 1 114 ? 5.779 1.656 -25.788 1.00 92.94 114 ALA A C 1
ATOM 902 O O . ALA A 1 114 ? 4.818 0.899 -25.977 1.00 92.94 114 ALA A O 1
ATOM 903 N N . SER A 1 115 ? 6.350 1.780 -24.584 1.00 95.00 115 SER A N 1
ATOM 904 C CA . SER A 1 115 ? 5.912 1.019 -23.408 1.00 95.00 115 SER A CA 1
ATOM 905 C C . SER A 1 115 ? 4.601 1.539 -22.814 1.00 95.00 115 SER A C 1
ATOM 907 O O . SER A 1 115 ? 3.844 0.741 -22.260 1.00 95.00 115 SER A O 1
ATOM 909 N N . TRP A 1 116 ? 4.229 2.801 -23.060 1.00 96.00 116 TRP A N 1
ATOM 910 C CA . TRP A 1 116 ? 2.915 3.350 -22.685 1.00 96.00 116 TRP A CA 1
ATOM 911 C C . TRP A 1 116 ? 1.741 2.510 -23.185 1.00 96.00 116 TRP A C 1
ATOM 913 O O . TRP A 1 116 ? 0.806 2.236 -22.437 1.00 96.00 116 TRP A O 1
ATOM 923 N N . LYS A 1 117 ? 1.791 2.025 -24.430 1.00 94.75 117 LYS A N 1
ATOM 924 C CA . LYS A 1 117 ? 0.716 1.184 -24.976 1.00 94.75 117 LYS A CA 1
ATOM 925 C C . LYS A 1 117 ? 0.579 -0.139 -24.217 1.00 94.75 117 LYS A C 1
ATOM 927 O O . LYS A 1 117 ? -0.537 -0.635 -24.076 1.00 94.75 117 LYS A O 1
ATOM 932 N N . ARG A 1 118 ? 1.693 -0.709 -23.740 1.00 91.19 118 ARG A N 1
ATOM 933 C CA . ARG A 1 118 ? 1.697 -1.927 -22.913 1.00 91.19 118 ARG A CA 1
ATOM 934 C C . ARG A 1 118 ? 1.196 -1.637 -21.504 1.00 91.19 118 ARG A C 1
ATOM 936 O O . ARG A 1 118 ? 0.411 -2.420 -20.995 1.00 91.19 118 ARG A O 1
ATOM 943 N N . PHE A 1 119 ? 1.591 -0.509 -20.920 1.00 95.19 119 PHE A N 1
ATOM 944 C CA . PHE A 1 119 ? 1.122 -0.072 -19.607 1.00 95.19 119 PHE A CA 1
ATOM 945 C C . PHE A 1 119 ? -0.398 0.155 -19.585 1.00 95.19 119 PHE A C 1
ATOM 947 O O . PHE A 1 119 ? -1.090 -0.423 -18.754 1.00 95.19 119 PHE A O 1
ATOM 954 N N . LEU A 1 120 ? -0.924 0.919 -20.551 1.00 95.44 120 LEU A N 1
ATOM 955 C CA . LEU A 1 120 ? -2.351 1.259 -20.645 1.00 95.44 120 LEU A CA 1
ATOM 956 C C . LEU A 1 120 ? -3.249 0.053 -20.955 1.00 95.44 120 LEU A C 1
ATOM 958 O O . LEU A 1 120 ? -4.418 0.050 -20.590 1.00 95.44 120 LEU A O 1
ATOM 962 N N . ARG A 1 121 ? -2.726 -0.950 -21.670 1.00 93.81 121 ARG A N 1
ATOM 963 C CA . ARG A 1 121 ? -3.463 -2.182 -22.011 1.00 93.81 121 ARG A CA 1
ATOM 964 C C . ARG A 1 121 ? -3.201 -3.333 -21.043 1.00 93.81 121 ARG A C 1
ATOM 966 O O . ARG A 1 121 ? -3.859 -4.362 -21.145 1.00 93.81 121 ARG A O 1
ATOM 973 N N . GLY A 1 122 ? -2.189 -3.200 -20.197 1.00 91.88 122 GLY A N 1
ATOM 974 C CA . GLY A 1 122 ? -1.769 -4.221 -19.254 1.00 91.88 122 GLY A CA 1
ATOM 975 C C . GLY A 1 122 ? -2.479 -4.083 -17.915 1.00 91.88 122 GLY A C 1
ATOM 976 O O . GLY A 1 122 ? -3.193 -3.120 -17.652 1.00 91.88 122 GLY A O 1
ATOM 977 N N . ASN A 1 123 ? -2.218 -5.040 -17.028 1.00 94.38 123 ASN A N 1
ATOM 978 C CA . ASN A 1 123 ? -2.829 -5.060 -15.699 1.00 94.38 123 ASN A CA 1
ATOM 979 C C . ASN A 1 123 ? -2.215 -4.030 -14.744 1.00 94.38 123 ASN A C 1
ATOM 981 O O . ASN A 1 123 ? -2.806 -3.746 -13.709 1.00 94.38 123 ASN A O 1
ATOM 985 N N . THR A 1 124 ? -1.040 -3.471 -15.061 1.00 94.81 124 THR A N 1
ATOM 986 C CA . THR A 1 124 ? -0.329 -2.569 -14.149 1.00 94.81 124 THR A CA 1
ATOM 987 C C . THR A 1 124 ? -1.161 -1.346 -13.788 1.00 94.81 124 THR A C 1
ATOM 989 O O . THR A 1 124 ? -1.314 -1.063 -12.605 1.00 94.81 124 THR A O 1
ATOM 992 N N . LEU A 1 125 ? -1.749 -0.658 -14.772 1.00 94.38 125 LEU A N 1
ATOM 993 C CA . LEU A 1 125 ? -2.589 0.506 -14.494 1.00 94.38 125 LEU A CA 1
ATOM 994 C C . LEU A 1 125 ? -3.802 0.129 -13.633 1.00 94.38 125 LEU A C 1
ATOM 996 O O . LEU A 1 125 ? -4.090 0.806 -12.653 1.00 94.38 125 LEU A O 1
ATOM 1000 N N . SER A 1 126 ? -4.483 -0.971 -13.957 1.00 94.88 126 SER A N 1
ATOM 1001 C CA . SER A 1 126 ? -5.639 -1.442 -13.187 1.00 94.88 126 SER A CA 1
ATOM 1002 C C . SER A 1 126 ? -5.278 -1.784 -11.740 1.00 94.88 126 SER A C 1
ATOM 1004 O O . SER A 1 126 ? -6.027 -1.431 -10.834 1.00 94.88 126 SER A O 1
ATOM 1006 N N . VAL A 1 127 ? -4.125 -2.420 -11.511 1.00 95.19 127 VAL A N 1
ATOM 1007 C CA . VAL A 1 127 ? -3.624 -2.713 -10.160 1.00 95.19 127 VAL A CA 1
ATOM 1008 C C . VAL A 1 127 ? -3.312 -1.424 -9.406 1.00 95.19 127 VAL A C 1
ATOM 1010 O O . VAL A 1 127 ? -3.713 -1.294 -8.255 1.00 95.19 127 VAL A O 1
ATOM 1013 N N . LEU A 1 128 ? -2.641 -0.457 -10.040 1.00 93.44 128 LEU A N 1
ATOM 1014 C CA . LEU A 1 128 ? -2.334 0.828 -9.405 1.00 93.44 128 LEU A CA 1
ATOM 1015 C C . LEU A 1 128 ? -3.610 1.608 -9.055 1.00 93.44 128 LEU A C 1
ATOM 1017 O O . LEU A 1 128 ? -3.693 2.190 -7.979 1.00 93.44 128 LEU A O 1
ATOM 1021 N N . LEU A 1 129 ? -4.633 1.574 -9.913 1.00 94.62 129 LEU A N 1
ATOM 1022 C CA . LEU A 1 129 ? -5.935 2.177 -9.614 1.00 94.62 129 LEU A CA 1
ATOM 1023 C C . LEU A 1 129 ? -6.646 1.466 -8.455 1.00 94.62 129 LEU A C 1
ATOM 1025 O O . LEU A 1 129 ? -7.198 2.132 -7.582 1.00 94.62 129 LEU A O 1
ATOM 1029 N N . ALA A 1 130 ? -6.609 0.131 -8.412 1.00 94.62 130 ALA A N 1
ATOM 1030 C CA . ALA A 1 130 ? -7.156 -0.641 -7.296 1.00 94.62 130 ALA A CA 1
ATOM 1031 C C . ALA A 1 130 ? -6.416 -0.345 -5.983 1.00 94.62 130 ALA A C 1
ATOM 1033 O O . ALA A 1 130 ? -7.044 -0.242 -4.933 1.00 94.62 130 ALA A O 1
ATOM 1034 N N . TYR A 1 131 ? -5.099 -0.150 -6.053 1.00 93.00 131 TYR A N 1
ATOM 1035 C CA . TYR A 1 131 ? -4.281 0.249 -4.918 1.00 93.00 131 TYR A CA 1
ATOM 1036 C C . TYR A 1 131 ? -4.663 1.635 -4.388 1.00 93.00 131 TYR A C 1
ATOM 1038 O O . TYR A 1 131 ? -4.915 1.785 -3.197 1.00 93.00 131 TYR A O 1
ATOM 1046 N N . VAL A 1 132 ? -4.793 2.632 -5.269 1.00 91.56 132 VAL A N 1
ATOM 1047 C CA . VAL A 1 132 ? -5.259 3.974 -4.881 1.00 91.56 132 VAL A CA 1
ATOM 1048 C C . VAL A 1 132 ? -6.655 3.908 -4.267 1.00 91.56 132 VAL A C 1
ATOM 1050 O O . VAL A 1 132 ? -6.885 4.511 -3.223 1.00 91.56 132 VAL A O 1
ATOM 1053 N N . LYS A 1 133 ? -7.574 3.138 -4.864 1.00 94.31 133 LYS A N 1
ATOM 1054 C CA . LYS A 1 133 ? -8.912 2.937 -4.297 1.00 94.31 133 LYS A CA 1
ATOM 1055 C C . LYS A 1 133 ? -8.837 2.345 -2.886 1.00 94.31 133 LYS A C 1
ATOM 1057 O O . LYS A 1 133 ? -9.519 2.834 -1.999 1.00 94.31 133 LYS A O 1
ATOM 1062 N N . HIS A 1 134 ? -7.995 1.337 -2.672 1.00 92.44 134 HIS A N 1
ATOM 1063 C CA . HIS A 1 134 ? -7.806 0.737 -1.353 1.00 92.44 134 HIS A CA 1
ATOM 1064 C C . HIS A 1 134 ? -7.319 1.755 -0.312 1.00 92.44 134 HIS A C 1
ATOM 1066 O O . HIS A 1 134 ? -7.833 1.762 0.802 1.00 92.44 134 HIS A O 1
ATOM 1072 N N . LEU A 1 135 ? -6.374 2.633 -0.672 1.00 90.00 135 LEU A N 1
ATOM 1073 C CA . LEU A 1 135 ? -5.914 3.695 0.228 1.00 90.00 135 LEU A CA 1
ATOM 1074 C C . LEU A 1 135 ? -7.046 4.669 0.581 1.00 90.00 135 LEU A C 1
ATOM 1076 O O . LEU A 1 135 ? -7.184 5.030 1.743 1.00 90.00 135 LEU A O 1
ATOM 1080 N N . LEU A 1 136 ? -7.876 5.050 -0.394 1.00 90.44 136 LEU A N 1
ATOM 1081 C CA . LEU A 1 136 ? -9.033 5.922 -0.161 1.00 90.44 136 LEU A CA 1
ATOM 1082 C C . LEU A 1 136 ? -10.088 5.259 0.735 1.00 90.44 136 LEU A C 1
ATOM 1084 O O . LEU A 1 136 ? -10.563 5.884 1.678 1.00 90.44 136 LEU A O 1
ATOM 1088 N N . ASP A 1 137 ? -10.412 3.989 0.479 1.00 91.88 137 ASP A N 1
ATOM 1089 C CA . ASP A 1 137 ? -11.348 3.223 1.310 1.00 91.88 137 ASP A CA 1
ATOM 1090 C C . ASP A 1 137 ? -10.818 3.089 2.753 1.00 91.88 137 ASP A C 1
ATOM 1092 O O . ASP A 1 137 ? -11.588 3.118 3.712 1.00 91.88 137 ASP A O 1
ATOM 1096 N N . LEU A 1 138 ? -9.500 2.927 2.926 1.00 91.00 138 LEU A N 1
ATOM 1097 C CA . LEU A 1 138 ? -8.873 2.869 4.245 1.00 91.00 138 LEU A CA 1
ATOM 1098 C C . LEU A 1 138 ? -8.972 4.216 4.970 1.00 91.00 138 LEU A C 1
ATOM 1100 O O . LEU A 1 138 ? -9.320 4.226 6.148 1.00 91.00 138 LEU A O 1
ATOM 1104 N N . THR A 1 139 ? -8.728 5.329 4.276 1.00 90.88 139 THR A N 1
ATOM 1105 C CA . THR A 1 139 ? -8.919 6.678 4.825 1.00 90.88 139 THR A CA 1
ATOM 1106 C C . THR A 1 139 ? -10.349 6.882 5.323 1.00 90.88 139 THR A C 1
ATOM 1108 O O . THR A 1 139 ? -10.540 7.237 6.481 1.00 90.88 139 THR A O 1
ATOM 1111 N N . GLU A 1 140 ? -11.354 6.567 4.501 1.00 91.81 140 GLU A N 1
ATOM 1112 C CA . GLU A 1 140 ? -12.768 6.706 4.882 1.00 91.81 140 GLU A CA 1
ATOM 1113 C C . GLU A 1 140 ? -13.113 5.859 6.120 1.00 91.81 140 GLU A C 1
ATOM 1115 O O . GLU A 1 140 ? -13.858 6.284 7.005 1.00 91.81 140 GLU A O 1
ATOM 1120 N N . ARG A 1 141 ? -12.540 4.652 6.224 1.00 92.00 141 ARG A N 1
ATOM 1121 C CA . ARG A 1 141 ? -12.711 3.792 7.403 1.00 92.00 141 ARG A CA 1
ATOM 1122 C C . ARG A 1 141 ? -12.091 4.390 8.663 1.00 92.00 141 ARG A C 1
ATOM 1124 O O . ARG A 1 141 ? -12.665 4.195 9.731 1.00 92.00 141 ARG A O 1
ATOM 1131 N N . ILE A 1 142 ? -10.940 5.053 8.550 1.00 90.56 142 ILE A N 1
ATOM 1132 C CA . ILE A 1 142 ? -10.255 5.702 9.676 1.00 90.56 142 ILE A CA 1
ATOM 1133 C C . ILE A 1 142 ? -11.093 6.879 10.172 1.00 90.56 142 ILE A C 1
ATOM 1135 O O . ILE A 1 142 ? -11.505 6.869 11.330 1.00 90.56 142 ILE A O 1
ATOM 1139 N N . GLU A 1 143 ? -11.460 7.796 9.276 1.00 91.00 143 GLU A N 1
ATOM 1140 C CA . GLU A 1 143 ? -12.310 8.954 9.594 1.00 91.00 143 GLU A CA 1
ATOM 1141 C C . GLU A 1 143 ? -13.641 8.507 10.226 1.00 91.00 143 GLU A C 1
ATOM 1143 O O . GLU A 1 143 ? -14.103 9.038 11.239 1.00 91.00 143 GLU A O 1
ATOM 1148 N N . GLY A 1 144 ? -14.247 7.453 9.669 1.00 91.69 144 GLY A N 1
ATOM 1149 C CA . GLY A 1 144 ? -15.488 6.883 10.178 1.00 91.69 144 GLY A CA 1
ATOM 1150 C C . GLY A 1 144 ? -15.377 6.227 11.561 1.00 91.69 144 GLY A C 1
ATOM 1151 O O . GLY A 1 144 ? -16.405 6.083 12.225 1.00 91.69 144 GLY A O 1
ATOM 1152 N N . GLN A 1 145 ? -14.187 5.806 11.999 1.00 90.50 145 GLN A N 1
ATOM 1153 C CA . GLN A 1 145 ? -13.952 5.285 13.354 1.00 90.50 145 GLN A CA 1
ATOM 1154 C C . GLN A 1 145 ? -13.656 6.405 14.349 1.00 90.50 145 GLN A C 1
ATOM 1156 O O . GLN A 1 145 ? -14.190 6.389 15.457 1.00 90.50 145 GLN A O 1
ATOM 1161 N N . GLU A 1 146 ? -12.884 7.410 13.941 1.00 89.19 146 GLU A N 1
ATOM 1162 C CA . GLU A 1 146 ? -12.594 8.580 14.774 1.00 89.19 146 GLU A CA 1
ATOM 1163 C C . GLU A 1 146 ? -13.876 9.316 15.170 1.00 89.19 146 GLU A C 1
ATOM 1165 O O . GLU A 1 146 ? -14.101 9.576 16.353 1.00 89.19 146 GLU A O 1
ATOM 1170 N N . LEU A 1 147 ? -14.786 9.535 14.213 1.00 90.06 147 LEU A N 1
ATOM 1171 C CA . LEU A 1 147 ? -16.092 10.141 14.489 1.00 90.06 147 LEU A CA 1
ATOM 1172 C C . LEU A 1 147 ? -16.902 9.346 15.525 1.00 90.06 147 LEU A C 1
ATOM 1174 O O . LEU A 1 147 ? -17.524 9.938 16.407 1.00 90.06 147 LEU A O 1
ATOM 1178 N N . ARG A 1 148 ? -16.871 8.007 15.468 1.00 89.31 148 ARG A N 1
ATOM 1179 C CA . ARG A 1 148 ? -17.565 7.159 16.456 1.00 89.31 148 ARG A CA 1
ATOM 1180 C C . ARG A 1 148 ? -16.943 7.294 17.838 1.00 89.31 148 ARG A C 1
ATOM 1182 O O . ARG A 1 148 ? -17.672 7.450 18.814 1.00 89.31 148 ARG A O 1
ATOM 1189 N N . HIS A 1 149 ? -15.615 7.274 17.921 1.00 86.81 149 HIS A N 1
ATOM 1190 C CA . HIS A 1 149 ? -14.895 7.467 19.179 1.00 86.81 149 HIS A CA 1
ATOM 1191 C C . HIS A 1 149 ? -15.216 8.830 19.812 1.00 86.81 149 HIS A C 1
ATOM 1193 O O . HIS A 1 149 ? -15.454 8.913 21.020 1.00 86.81 149 HIS A O 1
ATOM 1199 N N . GLU A 1 150 ? -15.293 9.899 19.015 1.00 86.88 150 GLU A N 1
ATOM 1200 C CA . GLU A 1 150 ? -15.697 11.219 19.508 1.00 86.88 150 GLU A CA 1
ATOM 1201 C C . GLU A 1 150 ? -17.146 11.248 20.021 1.00 86.88 150 GLU A C 1
ATOM 1203 O O . GLU A 1 150 ? -17.433 11.848 21.063 1.00 86.88 150 GLU A O 1
ATOM 1208 N N . GLU A 1 151 ? -18.080 10.607 19.316 1.00 88.19 151 GLU A N 1
ATOM 1209 C CA . GLU A 1 151 ? -19.482 10.511 19.738 1.00 88.19 151 GLU A CA 1
ATOM 1210 C C . GLU A 1 151 ? -19.642 9.708 21.042 1.00 88.19 151 GLU A C 1
ATOM 1212 O O . GLU A 1 151 ? -20.385 10.109 21.949 1.00 88.19 151 GLU A O 1
ATOM 1217 N N . GLU A 1 152 ? -18.907 8.606 21.185 1.00 87.06 152 GLU A N 1
ATOM 1218 C CA . GLU A 1 152 ? -18.854 7.806 22.411 1.00 87.06 152 GLU A CA 1
ATOM 1219 C C . GLU A 1 152 ? -18.259 8.599 23.585 1.00 87.06 152 GLU A C 1
ATOM 1221 O O . GLU A 1 152 ? -18.812 8.593 24.693 1.00 87.06 152 GLU A O 1
ATOM 1226 N N . ALA A 1 153 ? -17.199 9.377 23.347 1.00 85.31 153 ALA A N 1
ATOM 1227 C CA . ALA A 1 153 ? -16.624 10.263 24.356 1.00 85.31 153 ALA A CA 1
ATOM 1228 C C . ALA A 1 153 ? -17.646 11.317 24.828 1.00 85.31 153 ALA A C 1
ATOM 1230 O O . ALA A 1 153 ? -17.871 11.469 26.030 1.00 85.31 153 ALA A O 1
ATOM 1231 N N . ARG A 1 154 ? -18.367 11.966 23.902 1.00 84.94 154 ARG A N 1
ATOM 1232 C CA . ARG A 1 154 ? -19.401 12.969 24.235 1.00 84.94 154 ARG A CA 1
ATOM 1233 C C . ARG A 1 154 ? -20.586 12.387 25.007 1.00 84.94 154 ARG A C 1
ATOM 1235 O O . ARG A 1 154 ? -21.201 13.083 25.819 1.00 84.94 154 ARG A O 1
ATOM 1242 N N . THR A 1 155 ? -20.956 11.136 24.741 1.00 82.81 155 THR A N 1
ATOM 1243 C CA . THR A 1 155 ? -22.080 10.477 25.427 1.00 82.81 155 THR A CA 1
ATOM 1244 C C . THR A 1 155 ? -21.691 9.892 26.784 1.00 82.81 155 THR A C 1
ATOM 1246 O O . THR A 1 155 ? -22.531 9.877 27.690 1.00 82.81 155 THR A O 1
ATOM 1249 N N . SER A 1 156 ? -20.438 9.460 26.960 1.00 77.75 156 SER A N 1
ATOM 1250 C CA . SER A 1 156 ? -19.934 8.936 28.236 1.00 77.75 156 SER A CA 1
ATOM 1251 C C . SER A 1 156 ? -19.794 10.025 29.308 1.00 77.75 156 SER A C 1
ATOM 1253 O O . SER A 1 156 ? -20.205 9.800 30.448 1.00 77.75 156 SER A O 1
ATOM 1255 N N . ASP A 1 157 ? -19.381 11.240 28.931 1.00 66.06 157 ASP A N 1
ATOM 1256 C CA . ASP A 1 157 ? -19.275 12.387 29.848 1.00 66.06 157 ASP A CA 1
ATOM 1257 C C . ASP A 1 157 ? -20.622 12.792 30.471 1.00 66.06 157 ASP A C 1
ATOM 1259 O O . ASP A 1 157 ? -20.691 13.273 31.603 1.00 66.06 157 ASP A O 1
ATOM 1263 N N . ARG A 1 158 ? -21.740 12.516 29.787 1.00 60.66 158 ARG A N 1
ATOM 1264 C CA . ARG A 1 158 ? -23.090 12.781 30.316 1.00 60.66 158 ARG A CA 1
ATOM 1265 C C . ARG A 1 158 ? -23.549 11.792 31.390 1.00 60.66 158 ARG A C 1
ATOM 1267 O O . ARG A 1 158 ? -24.587 12.025 32.008 1.00 60.66 158 ARG A O 1
ATOM 1274 N N . ARG A 1 159 ? -22.835 10.681 31.603 1.00 57.34 159 ARG A N 1
ATOM 1275 C CA . ARG A 1 159 ? -23.247 9.599 32.516 1.00 57.34 159 ARG A CA 1
ATOM 1276 C C . ARG A 1 159 ? -22.477 9.540 33.827 1.00 57.34 159 ARG A C 1
ATOM 1278 O O . ARG A 1 159 ? -22.719 8.610 34.593 1.00 57.34 159 ARG A O 1
ATOM 1285 N N . THR A 1 160 ? -21.626 10.514 34.135 1.00 54.50 160 THR A N 1
ATOM 1286 C CA . THR A 1 160 ? -21.085 10.635 35.492 1.00 54.50 160 THR A CA 1
ATOM 1287 C C . THR A 1 160 ? -22.052 11.490 36.313 1.00 54.50 160 THR A C 1
ATOM 1289 O O . THR A 1 160 ? -21.978 12.715 36.227 1.00 54.50 160 THR A O 1
ATOM 1292 N N . PRO A 1 161 ? -22.998 10.914 37.088 1.00 58.78 161 PRO A N 1
ATOM 1293 C CA . PRO A 1 161 ? -23.661 11.699 38.115 1.00 58.78 161 PRO A CA 1
ATOM 1294 C C . PRO A 1 161 ? -22.562 12.251 39.015 1.00 58.78 161 PRO A C 1
ATOM 1296 O O . PRO A 1 161 ? -21.649 11.512 39.397 1.00 58.78 161 PRO A O 1
ATOM 1299 N N . GLU A 1 162 ? -22.642 13.545 39.298 1.00 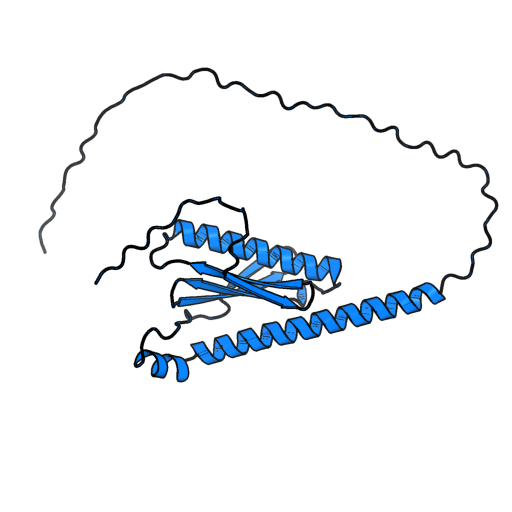57.94 162 GLU A N 1
ATOM 1300 C CA . GLU A 1 162 ? -21.803 14.256 40.249 1.00 57.94 162 GLU A CA 1
ATOM 1301 C C . GLU A 1 162 ? -21.790 13.449 41.556 1.00 57.94 162 GLU A C 1
ATOM 1303 O O . GLU A 1 162 ? -22.729 13.472 42.351 1.00 57.94 162 GLU A O 1
ATOM 1308 N N . ARG A 1 163 ? -20.776 12.592 41.726 1.00 54.12 163 ARG A N 1
ATOM 1309 C CA . ARG A 1 163 ? -20.605 11.839 42.962 1.00 54.12 163 ARG A CA 1
ATOM 1310 C C . ARG A 1 163 ? -20.223 12.885 43.985 1.00 54.12 163 ARG A C 1
ATOM 1312 O O . ARG A 1 163 ? -19.102 13.388 43.933 1.00 54.12 163 ARG A O 1
ATOM 1319 N N . GLU A 1 164 ? -21.150 13.188 44.892 1.00 56.62 164 GLU A N 1
ATOM 1320 C CA . GLU A 1 164 ? -20.850 13.992 46.069 1.00 56.62 164 GLU A CA 1
ATOM 1321 C C . GLU A 1 164 ? -19.515 13.519 46.663 1.00 56.62 164 GLU A C 1
ATOM 1323 O O . GLU A 1 164 ? -19.303 12.301 46.807 1.00 56.62 164 GLU A O 1
ATOM 1328 N N . PRO A 1 165 ? -18.585 14.444 46.955 1.00 56.91 165 PRO A N 1
ATOM 1329 C CA . PRO A 1 165 ? -17.283 14.092 47.483 1.00 56.91 165 PRO A CA 1
ATOM 1330 C C . PRO A 1 165 ? -17.488 13.326 48.788 1.00 56.91 165 PRO A C 1
ATOM 1332 O O . PRO A 1 165 ? -17.868 13.892 49.812 1.00 56.91 165 PRO A O 1
ATOM 1335 N N . ARG A 1 166 ? -17.251 12.009 48.758 1.00 62.81 166 ARG A N 1
ATOM 1336 C CA . ARG A 1 166 ? -17.222 11.220 49.989 1.00 62.81 166 ARG A CA 1
ATOM 1337 C C . ARG A 1 166 ? -16.111 11.802 50.862 1.00 62.81 166 ARG A C 1
ATOM 1339 O O . ARG A 1 166 ? -14.993 11.942 50.361 1.00 62.81 166 ARG A O 1
ATOM 1346 N N . PRO A 1 167 ? -16.374 12.121 52.140 1.00 53.88 167 PRO A N 1
ATOM 1347 C CA . PRO A 1 167 ? -15.326 12.562 53.044 1.00 53.88 167 PRO A CA 1
ATOM 1348 C C . PRO A 1 167 ? -14.239 11.488 53.072 1.00 53.88 167 PRO A C 1
ATOM 1350 O O . PRO A 1 167 ? -14.493 10.327 53.403 1.00 53.88 167 PRO A O 1
ATOM 1353 N N . LEU A 1 168 ? -13.039 11.875 52.640 1.00 52.03 168 LEU A N 1
ATOM 1354 C CA . LEU A 1 168 ? -11.860 11.024 52.610 1.00 52.03 168 LEU A CA 1
ATOM 1355 C C . LEU A 1 168 ? -11.493 10.669 54.054 1.00 52.03 168 LEU A C 1
ATOM 1357 O O . LEU A 1 168 ? -10.799 11.420 54.737 1.00 52.03 168 LEU A O 1
ATOM 1361 N N . GLY A 1 169 ? -11.972 9.518 54.527 1.00 50.91 169 GLY A N 1
ATOM 1362 C CA . GLY A 1 169 ? -11.387 8.848 55.682 1.00 50.91 169 GLY A CA 1
ATOM 1363 C C . GLY A 1 169 ? -9.909 8.615 55.385 1.00 50.91 169 GLY A C 1
ATOM 1364 O O . GLY A 1 169 ? -9.582 8.012 54.364 1.00 50.91 169 GLY A O 1
ATOM 1365 N N . GLY A 1 170 ? -9.040 9.176 56.228 1.00 53.19 170 GLY A N 1
ATOM 1366 C CA . GLY A 1 170 ? -7.604 9.314 55.998 1.00 53.19 170 GLY A CA 1
ATOM 1367 C C . GLY A 1 170 ? -6.928 8.036 55.509 1.00 53.19 170 GLY A C 1
ATOM 1368 O O . GLY A 1 170 ? -6.601 7.155 56.298 1.00 53.19 170 GLY A O 1
ATOM 1369 N N . PHE A 1 171 ? -6.672 7.972 54.205 1.00 52.75 171 PHE A N 1
ATOM 1370 C CA . PHE A 1 171 ? -5.734 7.028 53.619 1.00 52.75 171 PHE A CA 1
ATOM 1371 C C . PHE A 1 171 ? -4.421 7.759 53.373 1.00 52.75 171 PHE A C 1
ATOM 1373 O O . PHE A 1 171 ? -4.301 8.607 52.489 1.00 52.75 171 PHE A O 1
ATOM 1380 N N . THR A 1 172 ? -3.427 7.433 54.190 1.00 52.75 172 THR A N 1
ATOM 1381 C CA . THR A 1 172 ? -2.050 7.885 54.032 1.00 52.75 172 THR A CA 1
ATOM 1382 C C . THR A 1 172 ? -1.476 7.238 52.774 1.00 52.75 172 THR A C 1
ATOM 1384 O O . THR A 1 172 ? -1.168 6.047 52.756 1.00 52.75 172 THR A O 1
ATOM 1387 N N . PHE A 1 173 ? -1.356 8.010 51.696 1.00 46.22 173 PHE A N 1
ATOM 1388 C CA . PHE A 1 173 ? -0.740 7.547 50.458 1.00 46.22 173 PHE A CA 1
ATOM 1389 C C . PHE A 1 173 ? 0.785 7.544 50.634 1.00 46.22 173 PHE A C 1
ATOM 1391 O O . PHE A 1 173 ? 1.443 8.582 50.546 1.00 46.22 173 PHE A O 1
ATOM 1398 N N . LEU A 1 174 ? 1.366 6.376 50.913 1.00 54.28 174 LEU A N 1
ATOM 1399 C CA . LEU A 1 174 ? 2.813 6.194 50.837 1.00 54.28 174 LEU A CA 1
ATOM 1400 C C . LEU A 1 174 ? 3.205 6.136 49.359 1.00 54.28 174 LEU A C 1
ATOM 1402 O O . LEU A 1 174 ? 3.085 5.107 48.700 1.00 54.28 174 LEU A O 1
ATOM 1406 N N . SER A 1 175 ? 3.646 7.275 48.834 1.00 51.75 175 SER A N 1
ATOM 1407 C CA . SER A 1 175 ? 4.223 7.363 47.494 1.00 51.75 175 SER A CA 1
ATOM 1408 C C . SER A 1 175 ? 5.510 6.525 47.440 1.00 51.75 175 SER A C 1
ATOM 1410 O O . SER A 1 175 ? 6.384 6.735 48.286 1.00 51.75 175 SER A O 1
ATOM 1412 N N . PRO A 1 176 ? 5.681 5.604 46.472 1.00 50.38 176 PRO A N 1
ATOM 1413 C CA . PRO A 1 176 ? 6.933 4.879 46.311 1.00 50.38 176 PRO A CA 1
ATOM 1414 C C . PRO A 1 176 ? 8.052 5.871 45.992 1.00 50.38 176 PRO A C 1
ATOM 1416 O O . PRO A 1 176 ? 8.041 6.559 44.969 1.00 50.38 176 PRO A O 1
ATOM 1419 N N . SER A 1 177 ? 9.025 5.970 46.889 1.00 52.78 177 SER A N 1
ATOM 1420 C CA . SER A 1 177 ? 10.216 6.780 46.696 1.00 52.78 177 SER A CA 1
ATOM 1421 C C . SER A 1 177 ? 11.021 6.232 45.514 1.00 52.78 177 SER A C 1
ATOM 1423 O O . SER A 1 177 ? 11.462 5.083 45.507 1.00 52.78 177 SER A O 1
ATOM 1425 N N . LYS A 1 178 ? 11.207 7.080 44.493 1.00 46.78 178 LYS A N 1
ATOM 1426 C CA . LYS A 1 178 ? 12.075 6.839 43.331 1.00 46.78 178 LYS A CA 1
ATOM 1427 C C . LYS A 1 178 ? 13.458 6.368 43.798 1.00 46.78 178 LYS A C 1
ATOM 1429 O O . LYS A 1 178 ? 14.292 7.185 44.189 1.00 46.78 178 LYS A O 1
ATOM 1434 N N . ARG A 1 179 ? 13.745 5.066 43.699 1.00 54.66 179 ARG A N 1
ATOM 1435 C CA . ARG A 1 179 ? 15.131 4.582 43.687 1.00 54.66 179 ARG A CA 1
ATOM 1436 C C . ARG A 1 179 ? 15.753 5.019 42.364 1.00 54.66 179 ARG A C 1
ATOM 1438 O O . ARG A 1 179 ? 15.401 4.508 41.307 1.00 54.66 179 ARG A O 1
ATOM 1445 N N . ARG A 1 180 ? 16.666 5.991 42.424 1.00 49.38 180 ARG A N 1
ATOM 1446 C CA . ARG A 1 180 ? 17.578 6.298 41.317 1.00 49.38 180 ARG A CA 1
ATOM 1447 C C . ARG A 1 180 ? 18.492 5.089 41.109 1.00 49.38 180 ARG A C 1
ATOM 1449 O O . ARG A 1 180 ? 19.431 4.890 41.874 1.00 49.38 180 ARG A O 1
ATOM 1456 N N . CYS A 1 181 ? 18.228 4.287 40.085 1.00 49.34 181 CYS A N 1
ATOM 1457 C CA . CYS A 1 181 ? 19.211 3.344 39.568 1.00 49.34 181 CYS A CA 1
ATOM 1458 C C . CYS A 1 181 ? 20.249 4.132 38.758 1.00 49.34 181 CYS A C 1
ATOM 1460 O O . CYS A 1 181 ? 20.076 4.363 37.567 1.00 49.34 181 CYS A O 1
ATOM 1462 N N . ASN A 1 182 ? 21.324 4.568 39.420 1.00 50.38 182 ASN A N 1
ATOM 1463 C CA . ASN A 1 182 ? 22.553 4.989 38.748 1.00 50.38 182 ASN A CA 1
ATOM 1464 C C . ASN A 1 182 ? 23.298 3.732 38.272 1.00 50.38 182 ASN A C 1
ATOM 1466 O O . ASN A 1 182 ? 24.242 3.281 38.916 1.00 50.38 182 ASN A O 1
ATOM 1470 N N . SER A 1 183 ? 22.870 3.140 37.160 1.00 54.31 183 SER A N 1
ATOM 1471 C CA . SER A 1 183 ? 23.705 2.197 36.416 1.00 54.31 183 SER A CA 1
ATOM 1472 C C . SER A 1 183 ? 24.410 2.966 35.304 1.00 54.31 183 SER A C 1
ATOM 1474 O O . SER A 1 183 ? 23.889 3.091 34.198 1.00 54.31 183 SER A O 1
ATOM 1476 N N . ASN A 1 184 ? 25.586 3.513 35.617 1.00 50.38 184 ASN A N 1
ATOM 1477 C CA . ASN A 1 184 ? 26.527 3.945 34.587 1.00 50.38 184 ASN A CA 1
ATOM 1478 C C . ASN A 1 184 ? 26.931 2.708 33.767 1.00 50.38 184 ASN A C 1
ATOM 1480 O O . ASN A 1 184 ? 27.425 1.745 34.364 1.00 50.38 184 ASN A O 1
ATOM 1484 N N . PRO A 1 185 ? 26.767 2.700 32.435 1.00 56.53 185 PRO A N 1
ATOM 1485 C CA . PRO A 1 185 ? 27.378 1.669 31.615 1.00 56.53 185 PRO A CA 1
ATOM 1486 C C . PRO A 1 185 ? 28.902 1.807 31.729 1.00 56.53 185 PRO A C 1
ATOM 1488 O O . PRO A 1 185 ? 29.470 2.861 31.440 1.00 56.53 185 PRO A O 1
ATOM 1491 N N . ARG A 1 186 ? 29.576 0.749 32.196 1.00 54.00 186 ARG A N 1
ATOM 1492 C CA . ARG A 1 186 ? 31.036 0.644 32.103 1.00 54.00 186 ARG A CA 1
ATOM 1493 C C . ARG A 1 186 ? 31.399 0.606 30.620 1.00 54.00 186 ARG A C 1
ATOM 1495 O O . ARG A 1 186 ? 31.081 -0.362 29.937 1.00 54.00 186 ARG A O 1
ATOM 1502 N N . LEU A 1 187 ? 32.074 1.651 30.147 1.00 51.53 187 LEU A N 1
ATOM 1503 C CA . LEU A 1 187 ? 32.869 1.607 28.925 1.00 51.53 187 LEU A CA 1
ATOM 1504 C C . LEU A 1 187 ? 33.925 0.516 29.108 1.00 51.53 187 LEU A C 1
ATOM 1506 O O . LEU A 1 187 ? 34.879 0.680 29.866 1.00 51.53 187 LEU A O 1
ATOM 1510 N N . VAL A 1 188 ? 33.711 -0.624 28.458 1.00 58.16 188 VAL A N 1
ATOM 1511 C CA . VAL A 1 188 ? 34.747 -1.6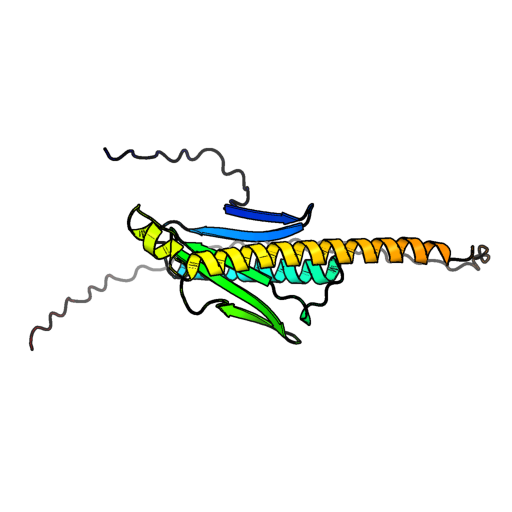37 28.285 1.00 58.16 188 VAL A CA 1
ATOM 1512 C C . VAL A 1 188 ? 35.706 -1.078 27.241 1.00 58.16 188 VAL A C 1
ATOM 1514 O O . VAL A 1 188 ? 35.396 -1.069 26.050 1.00 58.16 188 VAL A O 1
ATOM 1517 N N . GLN A 1 189 ? 36.843 -0.556 27.697 1.00 54.09 189 GLN A N 1
ATOM 1518 C CA . GLN A 1 189 ? 38.005 -0.351 26.842 1.00 54.09 189 GLN A CA 1
ATOM 1519 C C . GLN A 1 189 ? 38.436 -1.731 26.336 1.00 54.09 189 GLN A C 1
ATOM 1521 O O . GLN A 1 189 ? 38.842 -2.590 27.117 1.00 54.09 189 GLN A O 1
ATOM 1526 N N . LYS A 1 190 ? 38.256 -1.971 25.034 1.00 56.69 190 LYS A N 1
ATOM 1527 C CA . LYS A 1 190 ? 38.913 -3.074 24.335 1.00 56.69 190 LYS A CA 1
ATOM 1528 C C . LYS A 1 190 ? 40.343 -2.628 24.058 1.00 56.69 190 LYS A C 1
ATOM 1530 O O . LYS A 1 190 ? 40.606 -2.005 23.033 1.00 56.69 190 LYS A O 1
ATOM 1535 N N . ASP A 1 191 ? 41.227 -2.923 24.998 1.00 55.22 191 ASP A N 1
ATOM 1536 C CA . ASP A 1 191 ? 42.659 -2.918 24.744 1.00 55.22 191 ASP A CA 1
ATOM 1537 C C . ASP A 1 191 ? 43.025 -4.158 23.918 1.00 55.22 191 ASP A C 1
ATOM 1539 O O . ASP A 1 191 ? 42.626 -5.273 24.249 1.00 55.22 191 ASP A O 1
ATOM 1543 N N . GLY A 1 192 ? 43.760 -3.915 22.832 1.00 53.53 192 GLY A N 1
ATOM 1544 C CA . GLY A 1 192 ? 44.784 -4.793 22.265 1.00 53.53 192 GLY A CA 1
ATOM 1545 C C . GLY A 1 192 ? 44.426 -6.249 21.964 1.00 53.53 192 GLY A C 1
ATOM 1546 O O . GLY A 1 192 ? 44.569 -7.118 22.817 1.00 53.53 192 GLY A O 1
ATOM 1547 N N . ALA A 1 193 ? 44.149 -6.528 20.692 1.00 50.50 193 ALA A N 1
ATOM 1548 C CA . ALA A 1 193 ? 44.603 -7.763 20.059 1.00 50.50 193 ALA A CA 1
ATOM 1549 C C . ALA A 1 193 ? 45.250 -7.383 18.721 1.00 50.50 193 ALA A C 1
ATOM 1551 O O . ALA A 1 193 ? 44.571 -7.102 17.734 1.00 50.50 193 ALA A O 1
ATOM 1552 N N . GLN A 1 194 ? 46.573 -7.243 18.791 1.00 55.09 194 GLN A N 1
ATOM 1553 C CA . GLN A 1 194 ? 47.509 -7.466 17.693 1.00 55.09 194 GLN A CA 1
ATOM 1554 C C . GLN A 1 194 ? 47.508 -8.977 17.371 1.00 55.09 194 GLN A C 1
ATOM 1556 O O . GLN A 1 194 ? 46.975 -9.737 18.179 1.00 55.09 194 GLN A O 1
ATOM 1561 N N . ASP A 1 195 ? 48.111 -9.360 16.241 1.00 51.53 195 ASP A N 1
ATOM 1562 C CA . ASP A 1 195 ? 48.293 -10.730 15.705 1.00 51.53 195 ASP A CA 1
ATOM 1563 C C . ASP A 1 195 ? 47.223 -11.083 14.642 1.00 51.53 195 ASP A C 1
ATOM 1565 O O . ASP A 1 195 ? 46.027 -10.930 14.872 1.00 51.53 195 ASP A O 1
ATOM 1569 N N . ASP A 1 196 ? 47.518 -11.538 13.425 1.00 54.44 196 ASP A N 1
ATOM 1570 C CA . ASP A 1 196 ? 48.770 -11.860 12.743 1.00 54.44 196 ASP A CA 1
ATOM 1571 C C . ASP A 1 196 ? 48.505 -11.856 11.225 1.00 54.44 196 ASP A C 1
ATOM 1573 O O . ASP A 1 196 ? 47.383 -12.090 10.764 1.00 54.44 196 ASP A O 1
ATOM 1577 N N . GLU A 1 197 ? 49.556 -11.587 10.455 1.00 59.66 197 GLU A N 1
ATOM 1578 C CA . GLU A 1 197 ? 49.623 -11.800 9.010 1.00 59.66 197 GLU A CA 1
ATOM 1579 C C . GLU A 1 197 ? 49.438 -13.289 8.673 1.00 59.66 197 GLU A C 1
ATOM 1581 O O . GLU A 1 197 ? 50.084 -14.144 9.278 1.00 59.66 197 GLU A O 1
ATOM 1586 N N . ALA A 1 198 ? 48.617 -13.614 7.670 1.00 56.31 198 ALA A N 1
ATOM 1587 C CA . ALA A 1 198 ? 48.678 -14.913 7.003 1.00 56.31 198 ALA A CA 1
ATOM 1588 C C . ALA A 1 198 ? 48.172 -14.830 5.555 1.00 56.31 198 ALA A C 1
ATOM 1590 O O . ALA A 1 198 ? 46.974 -14.772 5.288 1.00 56.31 198 ALA A O 1
ATOM 1591 N N . GLU A 1 199 ? 49.166 -14.813 4.672 1.00 58.84 199 GLU A N 1
ATOM 1592 C CA . GLU A 1 199 ? 49.286 -15.508 3.387 1.00 58.84 199 GLU A CA 1
ATOM 1593 C C . GLU A 1 199 ? 48.227 -15.359 2.280 1.00 58.84 199 GLU A C 1
ATOM 1595 O O . GLU A 1 199 ? 47.074 -15.782 2.349 1.00 58.84 199 GLU A O 1
ATOM 1600 N N . GLU A 1 200 ? 48.759 -14.859 1.165 1.00 54.22 200 GLU A N 1
ATOM 1601 C CA . GLU A 1 200 ? 48.298 -15.009 -0.206 1.00 54.22 200 GLU A CA 1
ATOM 1602 C C . GLU A 1 200 ? 48.042 -16.483 -0.567 1.00 54.22 200 GLU A C 1
ATOM 1604 O O . GLU A 1 200 ? 48.945 -17.318 -0.560 1.00 54.22 200 GLU A O 1
ATOM 1609 N N . GLY A 1 201 ? 46.809 -16.792 -0.966 1.00 55.25 201 GLY A N 1
ATOM 1610 C CA . GLY A 1 201 ? 46.449 -18.053 -1.607 1.00 55.25 201 GLY A CA 1
ATOM 1611 C C . GLY A 1 201 ? 45.883 -17.795 -2.995 1.00 55.25 201 GLY A C 1
ATOM 1612 O O . GLY A 1 201 ? 44.681 -17.590 -3.149 1.00 55.25 201 GLY A O 1
ATOM 1613 N N . ALA A 1 202 ? 46.755 -17.801 -4.004 1.00 54.69 202 ALA A N 1
ATOM 1614 C CA . ALA A 1 202 ? 46.377 -17.851 -5.409 1.00 54.69 202 ALA A CA 1
ATOM 1615 C C . ALA A 1 202 ? 45.634 -19.165 -5.698 1.00 54.69 202 ALA A C 1
ATOM 1617 O O . ALA A 1 202 ? 46.187 -20.247 -5.499 1.00 54.69 202 ALA A O 1
ATOM 1618 N N . VAL A 1 203 ? 44.394 -19.081 -6.184 1.00 60.44 203 VAL A N 1
ATOM 1619 C CA . VAL A 1 203 ? 43.669 -20.239 -6.719 1.00 60.44 203 VAL A CA 1
ATOM 1620 C C . VAL A 1 203 ? 43.476 -20.040 -8.212 1.00 60.44 203 VAL A C 1
ATOM 1622 O O . VAL A 1 203 ? 42.939 -19.034 -8.670 1.00 60.44 203 VAL A O 1
ATOM 1625 N N . SER A 1 204 ? 44.005 -21.025 -8.926 1.00 61.72 204 SER A N 1
ATOM 1626 C CA . SER A 1 204 ? 44.151 -21.153 -10.363 1.00 61.72 204 SER A CA 1
ATOM 1627 C C . SER A 1 204 ? 42.838 -21.111 -11.132 1.00 61.72 204 SER A C 1
ATOM 1629 O O . SER A 1 204 ? 41.856 -21.751 -10.752 1.00 61.72 204 SER A O 1
ATOM 1631 N N . GLU A 1 205 ? 42.908 -20.468 -12.291 1.00 57.75 205 GLU A N 1
ATOM 1632 C CA . GLU A 1 205 ? 42.021 -20.670 -13.428 1.00 57.75 205 GLU A CA 1
ATOM 1633 C C . GLU A 1 205 ? 41.991 -22.161 -13.801 1.00 57.75 205 GLU A C 1
ATOM 1635 O O . GLU A 1 205 ? 43.030 -22.800 -13.987 1.00 57.75 205 GLU A O 1
ATOM 1640 N N . HIS A 1 206 ? 40.790 -22.730 -13.880 1.00 64.69 206 HIS A N 1
ATOM 1641 C CA . HIS A 1 206 ? 40.564 -24.014 -14.529 1.00 64.69 206 HIS A CA 1
ATOM 1642 C C . HIS A 1 206 ? 39.638 -23.765 -15.716 1.00 64.69 206 HIS A C 1
ATOM 1644 O O . HIS A 1 206 ? 38.420 -23.668 -15.571 1.00 64.69 206 HIS A O 1
ATOM 1650 N N . GLU A 1 207 ? 40.261 -23.597 -16.882 1.00 59.97 207 GLU A N 1
ATOM 1651 C CA . GLU A 1 207 ? 39.638 -23.825 -18.180 1.00 59.97 207 GLU A CA 1
ATOM 1652 C C . GLU A 1 207 ? 39.170 -25.285 -18.237 1.00 59.97 207 GLU A C 1
ATOM 1654 O O . GLU A 1 207 ? 39.930 -26.216 -17.968 1.00 59.97 207 GLU A O 1
ATOM 1659 N N . CYS A 1 208 ? 37.904 -25.489 -18.580 1.00 58.12 208 CYS A N 1
ATOM 1660 C CA . CYS A 1 208 ? 37.417 -26.756 -19.104 1.00 58.12 208 CYS A CA 1
ATOM 1661 C C . CYS A 1 208 ? 36.712 -26.436 -20.415 1.00 58.12 208 CYS A C 1
ATOM 1663 O O . CYS A 1 208 ? 35.577 -25.958 -20.421 1.00 58.12 208 CYS A O 1
ATOM 1665 N N . ASP A 1 209 ? 37.449 -26.669 -21.495 1.00 60.78 209 ASP A N 1
ATOM 1666 C CA . ASP A 1 209 ? 36.927 -26.841 -22.840 1.00 60.78 209 ASP A CA 1
ATOM 1667 C C . ASP A 1 209 ? 36.149 -28.167 -22.970 1.00 60.78 209 ASP A C 1
ATOM 1669 O O . ASP A 1 209 ? 36.376 -29.126 -22.227 1.00 60.78 209 ASP A O 1
ATOM 1673 N N . ASP A 1 210 ? 35.290 -28.175 -23.994 1.00 61.66 210 ASP A N 1
ATOM 1674 C CA . ASP A 1 210 ? 34.648 -29.296 -24.698 1.00 61.66 210 ASP A CA 1
ATOM 1675 C C . ASP A 1 210 ? 33.422 -29.986 -24.055 1.00 61.66 210 ASP A C 1
ATOM 1677 O O . ASP A 1 210 ? 33.527 -30.765 -23.106 1.00 61.66 210 ASP A O 1
ATOM 1681 N N . ILE A 1 211 ? 32.226 -29.747 -24.631 1.00 56.66 211 ILE A N 1
ATOM 1682 C CA . ILE A 1 211 ? 31.612 -30.509 -25.757 1.00 56.66 211 ILE A CA 1
ATOM 1683 C C . ILE A 1 211 ? 30.600 -29.612 -26.494 1.00 56.66 211 ILE A C 1
ATOM 1685 O O . ILE A 1 211 ? 29.797 -28.936 -25.811 1.00 56.66 211 ILE A O 1
#

Secondary structure (DSSP, 8-state):
------------------SEEEEETTEEEEEE-EEPTT--HHHHHHHHHHHHHHHHHHHHHHHHHH---STT-EEEEEEEETTEEEEEEEEEETTEEEEEESSSS-EE---SHHHHHHHHHSHHHHHHHHHHHHHHHHHHHHHHHHHHHHHHHHHHGGG---------------PPP----------------------------------

Foldseek 3Di:
DDDDDDPPPPDPPVDPVQPDFDDLVPATQAGEDEAEPPDDPVRVVVVVVVRLVVNVVSLVCCCPPLVDDQQPDKRWYWYHYPQKIWIKIWGDDPDDIDIDTPDPDIAGHDPDPVCVVVNVPDCNVVVVVVNVVVSVVVSVVSVVSVVVVVVVVVVVVVPDDPPDPDPPPDDDDPDPPDDPPPPDPPPPPPDDDDDDDDDDDDDDDDDDDDD

Radius of gyration: 28.2 Å; chains: 1; bounding box: 73×50×83 Å

pLDDT: mean 75.03, std 18.76, range [29.8, 96.0]

Sequence (211 aa):
MQQEYDVDAGSATYGRKLDLQCRAEEHELNNSEFKVDGASEQQVEVQYRKNLRVNQAMMLYLKEQIGMSLEDLDVLALDVHGLSAVLFALKYNGDVFISDLATKHMLRLPDSPASWKRFLRGNTLSVLLAYVKHLLDLTERIEGQELRHEEEARTSDRRTPEREPRPLGGFTFLSPSKRRCNSNPRLVQKDGAQDDEAEEGAVSEHECDDI

Organism: NCBI:txid1314771